Protein AF-A0AAW1N7M4-F1 (afdb_monomer)

Sequence (211 aa):
MGQGQEVKTRNEPQVQIQERGEIFFFYRPKVNREEAHSADDVQRLYIVLRPESGEKPVEQKQSPDSGKEGSKSGPVNHPSSSHSRDEDKRLKEHPEGGHGIKEVNIEKEPLLRFLVMGKKALPNPDKKGRPFFGFVEMVTTKMDDIKDALREEENHTKTRGHRRNPKARALGEGVYRILRHEYNNKMHTHLVYKLELPSTDTERATRRAQH

Radius of gyration: 23.16 Å; Cα contacts (8 Å, |Δi|>4): 349; chains: 1; bounding box: 93×40×52 Å

Solvent-accessible surface area (backbone atoms only — not comparable to full-atom values): 12800 Å² total; per-residue (Å²): 135,82,81,79,78,85,72,79,90,61,82,80,72,57,71,44,77,47,32,33,31,42,36,35,33,30,36,20,30,31,71,95,36,98,65,55,93,47,61,83,34,35,64,39,25,36,40,40,38,36,48,49,48,45,80,54,59,62,47,78,34,65,28,54,84,27,43,83,61,38,74,68,73,58,84,88,77,83,76,90,78,84,90,82,91,77,95,72,89,70,75,78,75,68,84,70,78,48,77,51,78,37,82,42,45,32,74,81,44,60,49,34,37,38,30,44,37,77,43,57,62,78,85,59,88,92,52,93,73,82,86,80,58,62,47,78,76,46,64,40,70,52,68,63,64,53,50,60,72,37,42,60,44,81,43,81,44,99,85,75,53,86,42,60,39,53,43,47,39,86,65,31,32,30,42,35,36,34,33,40,36,50,55,94,94,41,78,50,76,44,84,48,71,48,73,57,34,70,45,80,62,58,65,52,52,63,62,57,75,76,109

Foldseek 3Di:
DDDDDPDPPDDDWDKDFFFKFKKWKKFFFPFPDPDDPDLVRTPWIKMKTWTQDGPDQKDKDADCCQAVNVVVPDDPDDDDDDDDDDDDDDDPPDSDGGDDIDIDRSNVATWMFMKIWPGSDDDDPVDDDDDTDMDGRHIDRDPVVVVVVQQKDFDQDPPDGTTIRHGMDTDFMWMWTWMWTADPNDIDIDIDIDTPPPPPVVVVVVVVVVD

Organism: Saponaria officinalis (NCBI:txid3572)

Mean predicted aligned error: 13.83 Å

pLDDT: mean 74.74, std 20.76, range [32.69, 98.12]

Structure (mmCIF, N/CA/C/O backbone):
data_AF-A0AAW1N7M4-F1
#
_entry.id   AF-A0AAW1N7M4-F1
#
loop_
_atom_site.group_PDB
_atom_site.id
_atom_site.type_symbol
_atom_site.label_atom_id
_atom_site.label_alt_id
_atom_site.label_comp_id
_atom_site.label_asym_id
_atom_site.label_entity_id
_atom_site.label_seq_id
_atom_site.pdbx_PDB_ins_code
_atom_site.Cartn_x
_atom_site.Cartn_y
_atom_site.Cartn_z
_atom_site.occupancy
_atom_site.B_iso_or_equiv
_atom_site.auth_seq_id
_atom_site.auth_comp_id
_atom_site.auth_asym_id
_atom_site.auth_atom_id
_atom_site.pdbx_PDB_model_num
ATOM 1 N N . MET A 1 1 ? -47.960 -22.558 8.241 1.00 41.97 1 MET A N 1
ATOM 2 C CA . MET A 1 1 ? -46.528 -22.686 7.900 1.00 41.97 1 MET A CA 1
ATOM 3 C C . MET A 1 1 ? -45.765 -21.741 8.816 1.00 41.97 1 MET A C 1
ATOM 5 O O . MET A 1 1 ? -46.039 -20.551 8.770 1.00 41.97 1 MET A O 1
ATOM 9 N N . GLY A 1 2 ? -44.949 -22.261 9.737 1.00 46.19 2 GLY A N 1
ATOM 10 C CA . GLY A 1 2 ? -44.230 -21.439 10.717 1.00 46.19 2 GLY A CA 1
ATOM 11 C C . GLY A 1 2 ? -43.003 -20.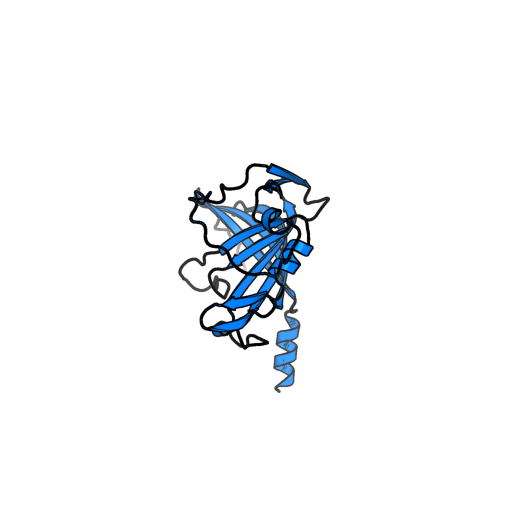784 10.088 1.00 46.19 2 GLY A C 1
ATOM 12 O O . GLY A 1 2 ? -42.223 -21.464 9.427 1.00 46.19 2 GLY A O 1
ATOM 13 N N . GLN A 1 3 ? -42.851 -19.474 10.271 1.00 47.25 3 GLN A N 1
ATOM 14 C CA .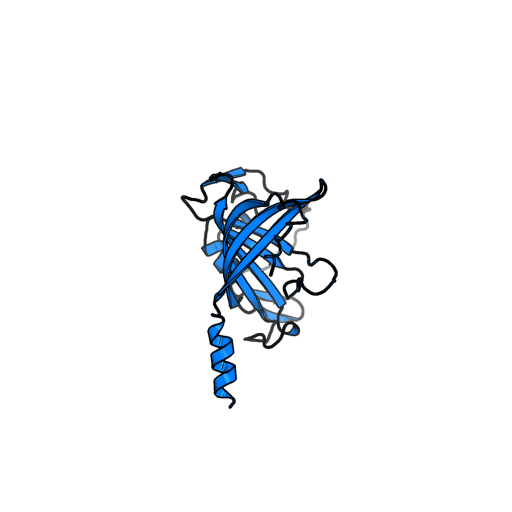 GLN A 1 3 ? -41.637 -18.747 9.906 1.00 47.25 3 GLN A CA 1
ATOM 15 C C . GLN A 1 3 ? -40.506 -19.214 10.830 1.00 47.25 3 GLN A C 1
ATOM 17 O O . GLN A 1 3 ? -40.583 -19.039 12.045 1.00 47.25 3 GLN A O 1
ATOM 22 N N . GLY A 1 4 ? -39.486 -19.861 10.265 1.00 45.66 4 GLY A N 1
ATOM 23 C CA . GLY A 1 4 ? -38.289 -20.238 11.009 1.00 45.66 4 GLY A CA 1
ATOM 24 C C . GLY A 1 4 ? -37.565 -18.982 11.482 1.00 45.66 4 GLY A C 1
ATOM 25 O O . GLY A 1 4 ? -37.161 -18.159 10.665 1.00 45.66 4 GLY A O 1
ATOM 26 N N . GLN A 1 5 ? -37.421 -18.822 12.796 1.00 49.78 5 GLN A N 1
ATOM 27 C CA . GLN A 1 5 ? -36.534 -17.813 13.363 1.00 49.78 5 GLN A CA 1
ATOM 28 C C . GLN A 1 5 ? -35.088 -18.209 13.055 1.00 49.78 5 GLN A C 1
ATOM 30 O O . GLN A 1 5 ? -34.631 -19.277 13.466 1.00 49.78 5 GLN A O 1
ATOM 35 N N . GLU A 1 6 ? -34.361 -17.348 12.343 1.00 57.31 6 GLU A N 1
ATOM 36 C CA . GLU A 1 6 ? -32.906 -17.443 12.253 1.00 57.31 6 GLU A CA 1
ATOM 37 C C . GLU A 1 6 ? -32.312 -17.239 13.650 1.00 57.31 6 GLU A C 1
ATOM 39 O O . GLU A 1 6 ? -32.184 -16.123 14.154 1.00 57.31 6 GLU A O 1
ATOM 44 N N . VAL A 1 7 ? -31.945 -18.340 14.299 1.00 52.81 7 VAL A N 1
ATOM 45 C CA . VAL A 1 7 ? -31.162 -18.296 15.529 1.00 52.81 7 VAL A CA 1
ATOM 46 C C . VAL A 1 7 ? -29.719 -17.993 15.130 1.00 52.81 7 VAL A C 1
ATOM 48 O O . VAL A 1 7 ? -29.013 -18.859 14.609 1.00 52.81 7 VAL A O 1
ATOM 51 N N . LYS A 1 8 ? -29.262 -16.757 15.366 1.00 53.72 8 LYS A N 1
ATOM 52 C CA . LYS A 1 8 ? -27.837 -16.400 15.288 1.00 53.72 8 LYS A CA 1
ATOM 53 C C . LYS A 1 8 ? -27.073 -17.230 16.332 1.00 53.72 8 LYS A C 1
ATOM 55 O O . LYS A 1 8 ? -27.016 -16.879 17.502 1.00 53.72 8 LYS A O 1
ATOM 60 N N . THR A 1 9 ? -26.502 -18.361 15.920 1.00 59.19 9 THR A N 1
ATOM 61 C CA . THR A 1 9 ? -25.802 -19.329 16.794 1.00 59.19 9 THR A CA 1
ATOM 62 C C . THR A 1 9 ? -24.370 -18.925 17.161 1.00 59.19 9 THR A C 1
ATOM 64 O O . THR A 1 9 ? -23.673 -19.673 17.845 1.00 59.19 9 THR A O 1
ATOM 67 N N . ARG A 1 10 ? -23.895 -17.756 16.720 1.00 60.91 10 ARG A N 1
ATOM 68 C CA . ARG A 1 10 ? -22.558 -17.241 17.043 1.00 60.91 10 ARG A CA 1
ATOM 69 C C . ARG A 1 10 ? -22.677 -15.814 17.559 1.00 60.91 10 ARG A C 1
ATOM 71 O O . ARG A 1 10 ? -23.332 -14.997 16.918 1.00 60.91 10 ARG A O 1
ATOM 78 N N . ASN A 1 11 ? -22.020 -15.533 18.686 1.00 66.31 11 ASN A N 1
ATOM 79 C CA . ASN A 1 11 ? -21.823 -14.164 19.159 1.00 66.31 11 ASN A CA 1
ATOM 80 C C . ASN A 1 11 ? -21.196 -13.336 18.035 1.00 66.31 11 ASN A C 1
ATOM 82 O O . ASN A 1 11 ? -20.266 -13.804 17.369 1.00 66.31 11 ASN A O 1
ATOM 86 N N . GLU A 1 12 ? -21.718 -12.130 17.817 1.00 66.81 12 GLU A N 1
ATOM 87 C CA . GLU A 1 12 ? -21.142 -11.227 16.829 1.00 66.81 12 GLU A CA 1
ATOM 88 C C .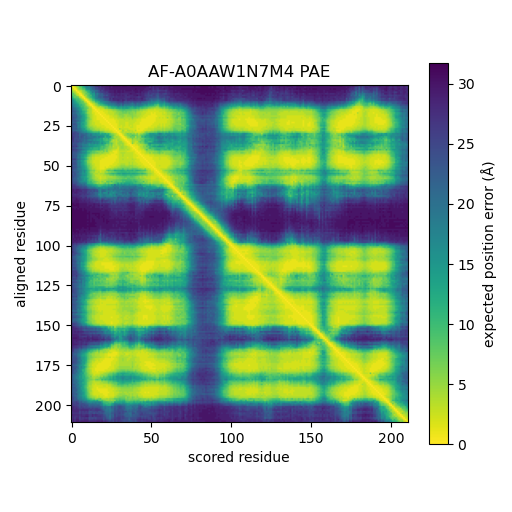 GLU A 1 12 ? -19.702 -10.893 17.240 1.00 66.81 12 GLU A C 1
ATOM 90 O O . GLU A 1 12 ? -19.457 -10.519 18.391 1.00 66.81 12 GLU A O 1
ATOM 95 N N . PRO A 1 13 ? -18.730 -11.085 16.336 1.00 68.69 13 PRO A N 1
ATOM 96 C CA . PRO A 1 13 ? -17.344 -10.790 16.639 1.00 68.69 13 PRO A CA 1
ATOM 97 C C . PRO A 1 13 ? -17.163 -9.299 16.932 1.00 68.69 13 PRO A C 1
ATOM 99 O O . PRO A 1 13 ? -17.678 -8.450 16.204 1.00 68.69 13 PRO A O 1
ATOM 102 N N . GLN A 1 14 ? -16.388 -8.971 17.968 1.00 81.12 14 GLN A N 1
ATOM 103 C CA . GLN A 1 14 ? -16.003 -7.587 18.234 1.00 81.12 14 GLN A CA 1
ATOM 104 C C . GLN A 1 14 ? -14.949 -7.160 17.209 1.00 81.12 14 GLN A C 1
ATOM 106 O O . GLN A 1 14 ? -13.804 -7.617 17.240 1.00 81.12 14 GLN A O 1
ATOM 111 N N . VAL A 1 15 ? -15.361 -6.309 16.267 1.00 86.56 15 VAL A N 1
ATOM 112 C CA . VAL A 1 15 ? -14.510 -5.780 15.197 1.00 86.56 15 VAL A CA 1
ATOM 113 C C . VAL A 1 15 ? -14.366 -4.273 15.364 1.00 86.56 15 VAL A C 1
ATOM 115 O O . VAL A 1 15 ? -15.355 -3.544 15.378 1.00 86.56 15 VAL A O 1
ATOM 118 N N . GLN A 1 16 ? -13.124 -3.799 15.433 1.00 91.12 16 GLN A N 1
ATOM 119 C CA . GLN A 1 16 ? -12.782 -2.381 15.499 1.00 91.12 16 GLN A CA 1
ATOM 120 C C . GLN A 1 16 ? -11.974 -1.979 14.266 1.00 91.12 16 GLN A C 1
ATOM 122 O O . GLN A 1 16 ? -10.997 -2.636 13.912 1.00 91.12 16 GLN A O 1
ATOM 127 N N . ILE A 1 17 ? -12.364 -0.887 13.607 1.00 93.25 17 ILE A N 1
ATOM 128 C CA . ILE A 1 17 ? -11.586 -0.323 12.499 1.00 93.25 17 ILE A CA 1
ATOM 129 C C . ILE A 1 17 ? -10.453 0.510 13.093 1.00 93.25 17 ILE A C 1
ATOM 131 O O . ILE A 1 17 ? -10.722 1.495 13.774 1.00 93.25 17 ILE A O 1
ATOM 135 N N . GLN A 1 18 ? -9.213 0.114 12.817 1.00 94.69 18 GLN A N 1
ATOM 136 C CA . GLN A 1 18 ? -8.016 0.803 13.294 1.00 94.69 18 GLN A CA 1
ATOM 137 C C . GLN A 1 18 ? -7.544 1.889 12.329 1.00 94.69 18 GLN A C 1
ATOM 139 O O . GLN A 1 18 ? -7.035 2.916 12.761 1.00 94.69 18 GLN A O 1
ATOM 144 N N . GLU A 1 19 ? -7.703 1.649 11.024 1.00 96.06 19 GLU A N 1
ATOM 145 C CA . GLU A 1 19 ? -7.209 2.529 9.964 1.00 96.06 19 GLU A CA 1
ATOM 146 C C . GLU A 1 19 ? -8.032 2.366 8.683 1.00 96.06 19 GLU A C 1
ATOM 148 O O . GLU A 1 19 ? -8.567 1.283 8.408 1.00 96.06 19 GLU A O 1
ATOM 153 N N . ARG A 1 20 ? -8.117 3.436 7.892 1.00 97.12 20 ARG A N 1
ATOM 154 C CA . ARG A 1 20 ? -8.696 3.474 6.546 1.00 97.12 20 ARG A CA 1
ATOM 155 C C . ARG A 1 20 ? -7.796 4.293 5.626 1.00 97.12 20 ARG A C 1
ATOM 157 O O . ARG A 1 20 ? -7.193 5.268 6.074 1.00 97.12 20 ARG A O 1
ATOM 164 N N . GLY A 1 21 ? -7.774 3.944 4.347 1.00 97.62 21 GLY A N 1
ATOM 165 C CA . GLY A 1 21 ? -7.119 4.770 3.341 1.00 97.62 21 GLY A CA 1
ATOM 166 C C . GLY A 1 21 ? -7.056 4.119 1.968 1.00 97.62 21 GLY A C 1
ATOM 167 O O . GLY A 1 21 ? -7.786 3.165 1.685 1.00 97.62 21 GLY A O 1
ATOM 168 N N . GLU A 1 22 ? -6.145 4.615 1.139 1.00 97.88 22 GLU A N 1
ATOM 169 C CA . GLU A 1 22 ? -5.889 4.126 -0.216 1.00 97.88 22 GLU A CA 1
ATOM 170 C C . GLU A 1 22 ? -4.718 3.134 -0.236 1.00 97.88 22 GLU A C 1
ATOM 172 O O . GLU A 1 22 ? -3.730 3.265 0.496 1.00 97.88 22 GLU A O 1
ATOM 177 N N . ILE A 1 23 ? -4.820 2.124 -1.092 1.00 98.06 23 ILE A N 1
ATOM 178 C CA . ILE A 1 23 ? -3.812 1.088 -1.294 1.00 98.06 23 ILE A CA 1
ATOM 179 C C . ILE A 1 23 ? -3.463 0.983 -2.774 1.00 98.06 23 ILE A C 1
ATOM 181 O O . ILE A 1 23 ? -4.334 0.843 -3.629 1.00 98.06 23 ILE A O 1
ATOM 185 N N . PHE A 1 24 ? -2.168 0.976 -3.068 1.00 97.19 24 PHE A N 1
ATOM 186 C CA . PHE A 1 24 ? -1.647 0.857 -4.424 1.00 97.19 24 PHE A CA 1
ATOM 187 C C . PHE A 1 24 ? -0.699 -0.332 -4.513 1.00 97.19 24 PHE A C 1
ATOM 189 O O . PHE A 1 24 ? 0.169 -0.521 -3.659 1.00 97.19 24 PHE A O 1
ATOM 196 N N . PHE A 1 25 ? -0.832 -1.117 -5.573 1.00 95.62 25 PHE A N 1
ATOM 197 C CA . PHE A 1 25 ? 0.009 -2.272 -5.852 1.00 95.62 25 PHE A CA 1
ATOM 198 C C . PHE A 1 25 ? 0.925 -1.965 -7.027 1.00 95.62 25 PHE A C 1
ATOM 200 O O . PHE A 1 25 ? 0.471 -1.502 -8.073 1.00 95.62 25 PHE A O 1
ATOM 207 N N . PHE A 1 26 ? 2.209 -2.285 -6.888 1.00 94.62 26 PHE A N 1
ATOM 208 C CA . PHE A 1 26 ? 3.182 -2.161 -7.970 1.00 94.62 26 PHE A CA 1
ATOM 209 C C . PHE A 1 26 ? 3.998 -3.436 -8.103 1.00 94.62 26 PHE A C 1
ATOM 211 O O . PHE A 1 26 ? 4.323 -4.078 -7.109 1.00 94.62 26 PHE A O 1
ATOM 218 N N . TYR A 1 27 ? 4.414 -3.774 -9.317 1.00 93.06 27 TYR A N 1
ATOM 219 C CA . TYR A 1 27 ? 5.369 -4.852 -9.545 1.00 93.06 27 TYR A CA 1
ATOM 220 C C . TYR A 1 27 ? 6.571 -4.346 -10.334 1.00 93.06 27 TYR A C 1
ATOM 222 O O . TYR A 1 27 ? 6.452 -3.473 -11.188 1.00 93.06 27 TYR A O 1
ATOM 230 N N . ARG A 1 28 ? 7.748 -4.907 -10.071 1.00 90.94 28 ARG A N 1
ATOM 231 C CA . ARG A 1 28 ? 8.929 -4.714 -10.915 1.00 90.94 28 ARG A CA 1
ATOM 232 C C . ARG A 1 28 ? 9.150 -5.973 -11.744 1.00 90.94 28 ARG A C 1
ATOM 234 O O . ARG A 1 28 ? 9.282 -7.038 -11.134 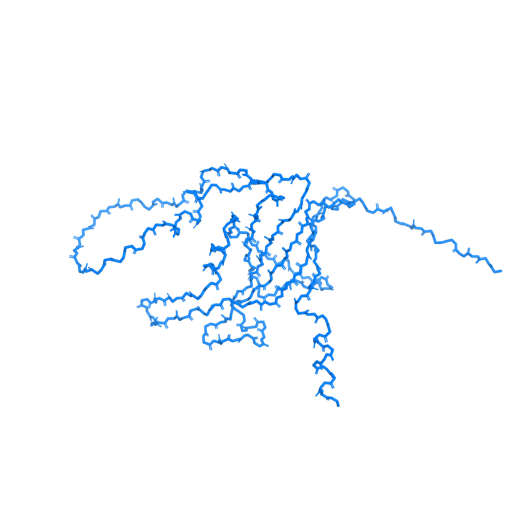1.00 90.94 28 ARG A O 1
ATOM 241 N N . PRO A 1 29 ? 9.191 -5.891 -13.083 1.00 88.44 29 PRO A N 1
ATOM 242 C CA . PRO A 1 29 ? 9.563 -7.024 -13.922 1.00 88.44 29 PRO A CA 1
ATOM 243 C C . PRO A 1 29 ? 10.996 -7.492 -13.641 1.00 88.44 29 PRO A C 1
ATOM 245 O O . PRO A 1 29 ? 11.830 -6.750 -13.122 1.00 88.44 29 PRO A O 1
ATOM 248 N N . LYS A 1 30 ? 11.309 -8.732 -14.007 1.00 84.06 30 LYS A N 1
ATOM 249 C CA . LYS A 1 30 ? 12.689 -9.212 -14.088 1.00 84.06 30 LYS A CA 1
ATOM 250 C C . LYS A 1 30 ? 13.466 -8.439 -15.153 1.00 84.06 30 LYS A C 1
ATOM 252 O O . LYS A 1 30 ? 12.922 -7.940 -16.129 1.00 84.06 30 LYS A O 1
ATOM 257 N N . VAL A 1 31 ? 14.781 -8.403 -14.971 1.00 72.00 31 VAL A N 1
ATOM 258 C CA . VAL A 1 31 ? 15.718 -7.810 -15.932 1.00 72.00 31 VAL A CA 1
ATOM 259 C C . VAL A 1 31 ? 15.544 -8.433 -17.321 1.00 72.00 31 VAL A C 1
ATOM 261 O O . VAL A 1 31 ? 15.360 -9.645 -17.426 1.00 72.00 31 VAL A O 1
ATOM 264 N N . ASN A 1 32 ? 15.615 -7.593 -18.358 1.00 68.62 32 ASN A N 1
ATOM 265 C CA . ASN A 1 32 ? 15.333 -7.905 -19.767 1.00 68.62 32 ASN A CA 1
ATOM 266 C C . ASN A 1 32 ? 13.857 -8.218 -20.085 1.00 68.62 32 ASN A C 1
ATOM 268 O O . ASN A 1 32 ? 13.566 -8.803 -21.126 1.00 68.62 32 ASN A O 1
ATOM 272 N N . ARG A 1 33 ? 12.919 -7.842 -19.208 1.00 68.56 33 ARG A N 1
ATOM 273 C CA . ARG A 1 33 ? 11.477 -7.855 -19.489 1.00 68.56 33 ARG A CA 1
ATOM 274 C C . ARG A 1 33 ? 10.918 -6.447 -19.312 1.00 68.56 33 ARG A C 1
ATOM 276 O O . ARG A 1 33 ? 11.120 -5.835 -18.266 1.00 68.56 33 ARG A O 1
ATOM 283 N N . GLU A 1 34 ? 10.197 -5.954 -20.313 1.00 70.12 34 GLU A N 1
ATOM 284 C CA . GLU A 1 34 ? 9.467 -4.681 -20.209 1.00 70.12 34 GLU A CA 1
ATOM 285 C C . GLU A 1 34 ? 8.172 -4.832 -19.391 1.00 70.12 34 GLU A C 1
ATOM 287 O O . GLU A 1 34 ? 7.759 -3.912 -18.676 1.00 70.12 34 GLU A O 1
ATOM 292 N N . GLU A 1 35 ? 7.556 -6.017 -19.459 1.00 74.56 35 GLU A N 1
ATOM 293 C CA . GLU A 1 35 ? 6.309 -6.384 -18.782 1.00 74.56 35 GLU A CA 1
ATOM 294 C C . GLU A 1 35 ? 6.364 -7.808 -18.231 1.00 74.56 35 GLU A C 1
ATOM 296 O O . GLU A 1 35 ? 7.078 -8.672 -18.748 1.00 74.56 35 GLU A O 1
ATOM 301 N N . ALA A 1 36 ? 5.611 -8.046 -17.155 1.00 78.06 36 ALA A N 1
ATOM 302 C CA . ALA A 1 36 ? 5.421 -9.383 -16.612 1.00 78.06 36 ALA A CA 1
ATOM 303 C C . ALA A 1 36 ? 4.135 -9.988 -17.183 1.00 78.06 36 ALA A C 1
ATOM 305 O O . ALA A 1 36 ? 3.064 -9.407 -17.027 1.00 78.06 36 ALA A O 1
ATOM 306 N N . HIS A 1 37 ? 4.231 -11.173 -17.788 1.00 78.69 37 HIS A N 1
ATOM 307 C CA . HIS A 1 37 ? 3.064 -11.935 -18.254 1.00 78.69 37 HIS A CA 1
ATOM 308 C C . HIS A 1 37 ? 2.702 -13.077 -17.292 1.00 78.69 37 HIS A C 1
ATOM 310 O O . HIS A 1 37 ? 1.705 -13.770 -17.476 1.00 78.69 37 HIS A O 1
ATOM 316 N N . SER A 1 38 ? 3.513 -13.275 -16.251 1.00 77.44 38 SER A N 1
ATOM 317 C CA . SER A 1 38 ? 3.325 -14.281 -15.212 1.00 77.44 38 SER A CA 1
ATOM 318 C C . SER A 1 38 ? 3.977 -13.843 -13.896 1.00 77.44 38 SER A C 1
ATOM 320 O O . SER A 1 38 ? 4.834 -12.956 -13.871 1.00 77.44 38 SER A O 1
ATOM 322 N N . ALA A 1 39 ? 3.631 -14.506 -12.788 1.00 76.25 39 ALA A N 1
ATOM 323 C CA . ALA A 1 39 ? 4.292 -14.277 -11.499 1.00 76.25 39 ALA A CA 1
ATOM 324 C C . ALA A 1 39 ? 5.805 -14.567 -11.552 1.00 76.25 39 ALA A C 1
ATOM 326 O O . ALA A 1 39 ? 6.581 -13.965 -10.806 1.00 76.25 39 ALA A O 1
ATOM 327 N N . ASP A 1 40 ? 6.249 -15.451 -12.448 1.00 78.88 40 ASP A N 1
ATOM 328 C CA . ASP A 1 40 ? 7.667 -15.752 -12.623 1.00 78.88 40 ASP A CA 1
ATOM 329 C C . ASP A 1 40 ? 8.436 -14.599 -13.258 1.00 78.88 40 ASP A C 1
ATOM 331 O O . ASP A 1 40 ? 9.616 -14.424 -12.939 1.00 78.88 40 ASP A O 1
ATOM 335 N N . ASP A 1 41 ? 7.779 -13.774 -14.071 1.00 81.69 41 ASP A N 1
ATOM 336 C CA . ASP A 1 41 ? 8.364 -12.582 -14.688 1.00 81.69 41 ASP A CA 1
ATOM 337 C C . ASP A 1 41 ? 8.466 -11.401 -13.718 1.00 81.69 41 ASP A C 1
ATOM 339 O O . ASP A 1 41 ? 9.144 -10.419 -14.010 1.00 81.69 41 ASP A O 1
ATOM 343 N N . VAL A 1 42 ? 7.853 -11.494 -12.537 1.00 85.25 42 VAL A N 1
ATOM 344 C CA . VAL A 1 42 ? 7.967 -10.478 -11.489 1.00 85.25 42 VAL A CA 1
ATOM 345 C C . VAL A 1 42 ? 9.275 -10.678 -10.719 1.00 85.25 42 VAL A C 1
ATOM 347 O O . VAL A 1 42 ? 9.653 -11.786 -10.331 1.00 85.25 42 VAL A O 1
ATOM 350 N N . GLN A 1 43 ? 10.006 -9.595 -10.485 1.00 85.44 43 GLN A N 1
ATOM 351 C CA . GLN A 1 43 ? 11.165 -9.552 -9.598 1.00 85.44 43 GLN A CA 1
ATOM 352 C C . GLN A 1 43 ? 10.742 -9.215 -8.169 1.00 85.44 43 GLN A C 1
ATOM 354 O O . GLN A 1 43 ? 11.171 -9.895 -7.237 1.00 85.44 43 GLN A O 1
ATOM 359 N N . ARG A 1 44 ? 9.915 -8.177 -8.003 1.00 89.81 44 ARG A N 1
ATOM 360 C CA . ARG A 1 44 ? 9.447 -7.669 -6.705 1.00 89.81 44 ARG A CA 1
ATOM 361 C C . ARG A 1 44 ? 8.007 -7.182 -6.805 1.00 89.81 44 ARG A C 1
ATOM 363 O O . ARG A 1 44 ? 7.618 -6.644 -7.837 1.00 89.81 44 ARG A O 1
ATOM 370 N N . LEU A 1 45 ? 7.259 -7.357 -5.721 1.00 93.31 45 LEU A N 1
ATOM 371 C CA . LEU A 1 45 ? 5.922 -6.807 -5.525 1.00 93.31 45 LEU A CA 1
ATOM 372 C C . LEU A 1 45 ? 5.993 -5.783 -4.386 1.00 93.31 45 LEU A C 1
ATOM 374 O O . LEU A 1 45 ? 6.608 -6.048 -3.349 1.00 93.31 45 LEU A O 1
ATOM 378 N N . TYR A 1 46 ? 5.367 -4.633 -4.594 1.00 95.31 46 TYR A N 1
ATOM 379 C CA . TYR A 1 46 ? 5.317 -3.521 -3.659 1.00 95.31 46 TYR A CA 1
ATOM 380 C C . TYR A 1 46 ? 3.872 -3.151 -3.351 1.00 95.31 46 TYR A C 1
ATOM 382 O O . TYR A 1 46 ? 2.994 -3.286 -4.208 1.00 95.31 46 TYR A O 1
ATOM 390 N N . ILE A 1 47 ? 3.656 -2.648 -2.141 1.00 97.00 47 ILE A N 1
ATOM 391 C CA . ILE A 1 47 ? 2.390 -2.056 -1.716 1.00 97.00 47 ILE A CA 1
ATOM 392 C C . ILE A 1 47 ? 2.696 -0.660 -1.181 1.00 97.00 47 ILE A C 1
ATOM 394 O O . ILE A 1 47 ? 3.629 -0.496 -0.397 1.00 97.00 47 ILE A O 1
ATOM 398 N N . VAL A 1 48 ? 1.923 0.338 -1.591 1.00 97.75 48 VAL A N 1
ATOM 399 C CA . VAL A 1 48 ? 1.914 1.661 -0.961 1.00 97.75 48 VAL A CA 1
ATOM 400 C C . VAL A 1 48 ? 0.595 1.802 -0.223 1.00 97.75 48 VAL A C 1
ATOM 402 O O . VAL A 1 48 ? -0.460 1.628 -0.828 1.00 97.75 48 VAL A O 1
ATOM 405 N N . LEU A 1 49 ? 0.658 2.106 1.070 1.00 98.12 49 LEU A N 1
ATOM 406 C CA . LEU A 1 49 ? -0.510 2.516 1.845 1.00 98.12 49 LEU A CA 1
ATOM 407 C C . LEU A 1 49 ? -0.466 4.025 2.043 1.00 98.12 49 LEU A C 1
ATOM 409 O O . LEU A 1 49 ? 0.574 4.564 2.433 1.00 98.12 49 LEU A O 1
ATOM 413 N N . ARG A 1 50 ? -1.599 4.680 1.815 1.00 97.56 50 ARG A N 1
ATOM 414 C CA . ARG A 1 50 ? -1.844 6.071 2.181 1.00 97.56 50 ARG A CA 1
ATOM 415 C C . ARG A 1 50 ? -3.002 6.087 3.185 1.00 97.56 50 ARG A C 1
ATOM 417 O O . ARG A 1 50 ? -4.156 6.068 2.761 1.00 97.56 50 ARG A O 1
ATOM 424 N N . PRO A 1 51 ? -2.711 6.076 4.496 1.00 97.00 51 PRO A N 1
ATOM 425 C CA . PRO A 1 51 ? -3.716 6.267 5.529 1.00 97.00 51 PRO A CA 1
ATOM 426 C C . PRO A 1 51 ? -4.396 7.625 5.354 1.00 97.00 51 PRO A C 1
ATOM 428 O O . PRO A 1 51 ? -3.729 8.627 5.101 1.00 97.00 51 PRO A O 1
ATOM 431 N N . GLU A 1 52 ? -5.712 7.641 5.515 1.00 95.69 52 GLU A N 1
ATOM 432 C CA . GLU A 1 52 ? -6.536 8.855 5.495 1.00 95.69 52 GLU A CA 1
ATOM 433 C C . GLU A 1 52 ? -7.190 9.116 6.852 1.00 95.69 52 GLU A C 1
ATOM 435 O O . GLU A 1 52 ? -7.490 10.252 7.199 1.00 95.69 52 GLU A O 1
ATOM 440 N N . SER A 1 53 ? -7.435 8.057 7.627 1.00 93.44 53 SER A N 1
ATOM 441 C CA . SER A 1 53 ? -7.945 8.149 8.994 1.00 93.44 53 SER A CA 1
ATOM 442 C C . SER A 1 53 ? -7.571 6.903 9.790 1.00 93.44 53 SER A C 1
ATOM 444 O O . SER A 1 53 ? -7.387 5.818 9.231 1.00 93.44 53 SER A O 1
ATOM 446 N N . GLY A 1 54 ? -7.496 7.043 11.109 1.00 88.56 54 GLY A N 1
ATOM 447 C CA . GLY A 1 54 ? -7.231 5.944 12.029 1.00 88.56 54 GLY A CA 1
ATOM 448 C C . GLY A 1 54 ? -7.843 6.187 13.402 1.00 88.56 54 GLY A C 1
ATOM 449 O O . GLY A 1 54 ? -8.576 7.152 13.601 1.00 88.56 54 GLY A O 1
ATOM 450 N N . GLU A 1 55 ? -7.546 5.310 14.361 1.00 86.88 55 GLU A N 1
ATOM 451 C CA . GLU A 1 55 ? -7.959 5.491 15.765 1.00 86.88 55 GLU A CA 1
ATOM 452 C C . GLU A 1 55 ? -7.455 6.811 16.355 1.00 86.88 55 GLU A C 1
ATOM 454 O O . GLU A 1 55 ? -8.110 7.397 17.218 1.00 86.88 55 GLU A O 1
ATOM 459 N N . LYS A 1 56 ? -6.293 7.275 15.888 1.00 87.62 56 LYS A N 1
ATOM 460 C CA . LYS A 1 56 ? -5.726 8.578 16.218 1.00 87.62 56 LYS A CA 1
ATOM 461 C C . LYS A 1 56 ? -5.414 9.330 14.922 1.00 87.62 56 LYS A C 1
ATOM 463 O O . LYS A 1 56 ? -4.914 8.717 13.983 1.00 87.62 56 LYS A O 1
ATOM 468 N N . PRO A 1 57 ? -5.645 10.652 14.876 1.00 89.06 57 PRO A N 1
ATOM 469 C CA . PRO A 1 57 ? -5.304 11.462 13.708 1.00 89.06 57 PRO A CA 1
ATOM 470 C C . PRO A 1 57 ? -3.798 11.735 13.597 1.00 89.06 57 PRO A C 1
ATOM 472 O O . PRO A 1 57 ? -3.334 12.171 12.550 1.00 89.06 57 PRO A O 1
ATOM 475 N N . VAL A 1 58 ? -3.029 11.520 14.671 1.00 92.88 58 VAL A N 1
ATOM 476 C CA . VAL A 1 58 ? -1.582 11.754 14.713 1.00 92.88 58 VAL A CA 1
ATOM 477 C C . VAL A 1 58 ? -0.847 10.423 14.823 1.00 92.88 58 VAL A C 1
ATOM 479 O O . VAL A 1 58 ? -1.063 9.663 15.767 1.00 92.88 58 VAL A O 1
ATOM 482 N N . GLU A 1 59 ? 0.040 10.186 13.865 1.00 91.12 59 GLU A N 1
ATOM 483 C CA . GLU A 1 59 ? 0.904 9.016 13.745 1.00 91.12 59 GLU A CA 1
ATOM 484 C C . GLU A 1 59 ? 2.373 9.424 13.893 1.00 91.12 59 GLU A C 1
ATOM 486 O O . GLU A 1 59 ? 2.747 10.578 13.676 1.00 91.12 59 GLU A O 1
ATOM 491 N N . GLN A 1 60 ? 3.227 8.469 14.252 1.00 89.69 60 GLN A N 1
ATOM 492 C CA . GLN A 1 60 ? 4.661 8.698 14.415 1.00 89.69 60 GLN A CA 1
ATOM 493 C C . GLN A 1 60 ? 5.432 8.081 13.248 1.00 89.69 60 GLN A C 1
ATOM 495 O O . GLN A 1 60 ? 5.252 6.910 12.918 1.00 89.69 60 GLN A O 1
ATOM 500 N N . LYS A 1 61 ? 6.338 8.856 12.647 1.00 86.75 61 LYS A N 1
ATOM 501 C CA . LYS A 1 61 ? 7.364 8.344 11.731 1.00 86.75 61 LYS A CA 1
ATOM 502 C C . LYS A 1 61 ? 8.757 8.605 12.273 1.00 86.75 61 LYS A C 1
ATOM 504 O O . LYS A 1 61 ? 8.966 9.488 13.103 1.00 86.75 61 LYS A O 1
ATOM 509 N N . GLN A 1 62 ? 9.721 7.858 11.757 1.00 83.56 62 GLN A N 1
ATOM 510 C CA . GLN A 1 62 ? 11.127 8.120 12.025 1.00 83.56 62 GLN A CA 1
ATOM 511 C C . GLN A 1 62 ? 11.536 9.480 11.437 1.00 83.56 62 GLN A C 1
ATOM 513 O O . GLN A 1 62 ? 11.035 9.874 10.379 1.00 83.56 62 GLN A O 1
ATOM 518 N N . SER A 1 63 ? 12.428 10.213 12.103 1.00 73.75 63 SER A N 1
ATOM 519 C CA . SER A 1 63 ? 12.957 11.467 11.555 1.00 73.75 63 SER A CA 1
ATOM 520 C C . SER A 1 63 ? 13.686 11.216 10.218 1.00 73.75 63 SER A C 1
ATOM 522 O O . SER A 1 63 ? 14.352 10.186 10.074 1.00 73.75 63 SER A O 1
ATOM 524 N N . PRO A 1 64 ? 13.588 12.131 9.232 1.00 65.88 64 PRO A N 1
ATOM 525 C CA . PRO A 1 64 ? 14.206 11.940 7.915 1.00 65.88 64 PRO A CA 1
ATOM 526 C C . PRO A 1 64 ? 15.717 11.706 8.006 1.00 65.88 64 PRO A C 1
ATOM 528 O O . PRO A 1 64 ? 16.255 10.836 7.327 1.00 65.88 64 PRO A O 1
ATOM 531 N N . ASP A 1 65 ? 16.375 12.428 8.912 1.00 63.25 65 ASP A N 1
ATOM 532 C CA . ASP A 1 65 ? 17.835 12.483 9.072 1.00 63.25 65 ASP A CA 1
ATOM 533 C C . ASP A 1 65 ? 18.426 11.202 9.669 1.00 63.25 65 ASP A C 1
ATOM 535 O O . ASP A 1 65 ? 19.639 11.035 9.744 1.00 63.25 65 ASP A O 1
ATOM 539 N N . SER A 1 66 ? 17.561 10.292 10.108 1.00 56.78 66 SER A N 1
ATOM 540 C CA . SER A 1 66 ? 17.949 9.104 10.849 1.00 56.78 66 SER A CA 1
ATOM 541 C C . SER A 1 66 ? 17.617 7.807 10.091 1.00 56.78 66 SER A C 1
ATOM 543 O O . SER A 1 66 ? 18.112 6.731 10.418 1.00 56.78 66 SER A O 1
ATOM 545 N N . GLY A 1 67 ? 16.798 7.875 9.037 1.00 57.28 67 GLY A N 1
ATOM 546 C CA . GLY A 1 67 ? 16.393 6.714 8.239 1.00 57.28 67 GLY A CA 1
ATOM 547 C C . GLY A 1 67 ? 17.169 6.531 6.932 1.00 57.28 67 GLY A C 1
ATOM 548 O O . GLY A 1 67 ? 18.035 7.320 6.555 1.00 57.28 67 GLY A O 1
ATOM 549 N N . LYS A 1 68 ? 16.770 5.516 6.152 1.00 58.09 68 LYS A N 1
ATOM 550 C CA . LYS A 1 68 ? 17.168 5.378 4.734 1.00 58.09 68 LYS A CA 1
ATOM 551 C C . LYS A 1 68 ? 16.742 6.582 3.865 1.00 58.09 68 LYS A C 1
ATOM 553 O O . LYS A 1 68 ? 17.226 6.724 2.747 1.00 58.09 68 LYS A O 1
ATOM 558 N N . GLU A 1 69 ? 15.838 7.427 4.369 1.00 56.91 69 GLU A N 1
ATOM 559 C CA . GLU A 1 69 ? 15.418 8.693 3.752 1.00 56.91 69 GLU A CA 1
ATOM 560 C C . GLU A 1 69 ? 16.578 9.706 3.706 1.00 56.91 69 GLU A C 1
ATOM 562 O O . GLU A 1 69 ? 16.896 10.227 2.639 1.00 56.91 69 GLU A O 1
ATOM 567 N N . GLY A 1 70 ? 17.275 9.920 4.828 1.00 51.81 70 GLY A N 1
ATOM 568 C CA . GLY A 1 70 ? 18.366 10.897 4.944 1.00 51.81 70 GLY A CA 1
ATOM 569 C C . GLY A 1 70 ? 19.631 10.527 4.168 1.00 51.81 70 GLY A C 1
ATOM 570 O O . GLY A 1 70 ? 20.395 11.400 3.760 1.00 51.81 70 GLY A O 1
ATOM 571 N N . SER A 1 71 ? 19.832 9.238 3.876 1.00 51.75 71 SER A N 1
ATOM 572 C CA . SER A 1 71 ? 20.959 8.767 3.055 1.00 51.75 71 SER A CA 1
ATOM 573 C C . SER A 1 71 ? 20.780 9.039 1.556 1.00 51.75 71 SER A C 1
ATOM 575 O O . SER A 1 71 ? 21.757 8.957 0.813 1.00 51.75 71 SER A O 1
ATOM 577 N N . LYS A 1 72 ? 19.570 9.399 1.099 1.00 52.28 72 LYS A N 1
ATOM 578 C CA . LYS A 1 72 ? 19.294 9.756 -0.306 1.00 52.28 72 LYS A CA 1
ATOM 579 C C . LYS A 1 72 ? 19.336 11.261 -0.589 1.00 52.28 72 LYS A C 1
ATOM 581 O O . LYS A 1 72 ? 19.414 11.644 -1.750 1.00 52.28 72 LYS A O 1
ATOM 586 N N . SER A 1 73 ? 19.315 12.110 0.439 1.00 42.84 73 SER A N 1
ATOM 587 C CA . SER A 1 73 ? 19.320 13.577 0.312 1.00 42.84 73 SER A CA 1
ATOM 588 C C . SER A 1 73 ? 20.716 14.221 0.306 1.00 42.84 73 SER A C 1
ATOM 590 O O . SER A 1 73 ? 20.822 15.443 0.385 1.00 42.84 73 SER A O 1
ATOM 592 N N . GLY A 1 74 ? 21.795 13.437 0.215 1.00 35.12 74 GLY A N 1
ATOM 593 C CA . GLY A 1 74 ? 23.146 13.976 0.027 1.00 35.12 74 GLY A CA 1
ATOM 594 C C . GLY A 1 74 ? 23.355 14.491 -1.407 1.00 35.12 74 GLY A C 1
ATOM 595 O O . GLY A 1 74 ? 22.845 13.874 -2.345 1.00 35.12 74 GLY A O 1
ATOM 596 N N . PRO A 1 75 ? 24.101 15.592 -1.625 1.00 32.94 75 PRO A N 1
ATOM 597 C CA . PRO A 1 75 ? 24.402 16.061 -2.972 1.00 32.94 75 PRO A CA 1
ATOM 598 C C . PRO A 1 75 ? 25.174 14.976 -3.731 1.00 32.94 75 PRO A C 1
ATOM 600 O O . PRO A 1 75 ? 26.218 14.505 -3.275 1.00 32.94 75 PRO A O 1
ATOM 603 N N . VAL A 1 76 ? 24.660 14.587 -4.901 1.00 36.75 76 VAL A N 1
ATOM 604 C CA . VAL A 1 76 ? 25.337 13.699 -5.855 1.00 36.75 76 VAL A CA 1
ATOM 605 C C . VAL A 1 76 ? 26.491 14.478 -6.485 1.00 36.75 76 VAL A C 1
ATOM 607 O O . VAL A 1 76 ? 26.407 14.964 -7.608 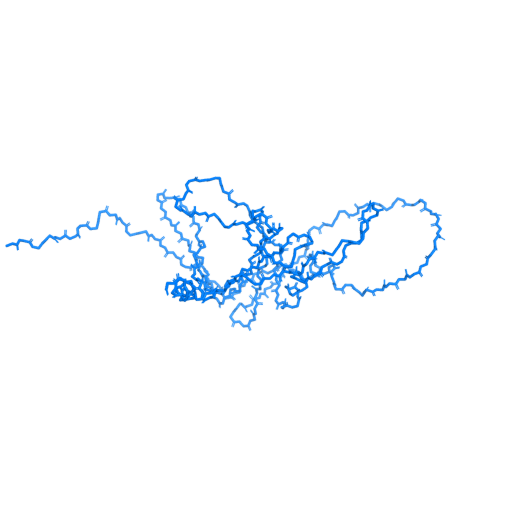1.00 36.75 76 VAL A O 1
ATOM 610 N N . ASN A 1 77 ? 27.584 14.626 -5.742 1.00 32.69 77 ASN A N 1
ATOM 611 C CA . ASN A 1 77 ? 28.854 15.012 -6.330 1.00 32.69 77 ASN A CA 1
ATOM 612 C C . ASN A 1 77 ? 29.465 13.750 -6.935 1.00 32.69 77 ASN A C 1
ATOM 614 O O . ASN A 1 77 ? 29.931 12.866 -6.220 1.00 32.69 77 ASN A O 1
ATOM 618 N N . HIS A 1 78 ? 29.453 13.665 -8.263 1.00 42.22 78 HIS A N 1
ATOM 619 C CA . HIS A 1 78 ? 30.415 12.856 -8.997 1.00 42.22 78 HIS A CA 1
ATOM 620 C C . HIS A 1 78 ? 31.763 13.585 -8.986 1.00 42.22 78 HIS A C 1
ATOM 622 O O . HIS A 1 78 ? 31.842 14.686 -9.530 1.00 42.22 78 HIS A O 1
ATOM 628 N N . PRO A 1 79 ? 32.846 12.960 -8.499 1.00 36.91 79 PRO A N 1
ATOM 629 C CA . PRO A 1 79 ? 34.158 13.263 -9.024 1.00 36.91 79 PRO A CA 1
ATOM 630 C C . PRO A 1 79 ? 34.702 12.044 -9.759 1.00 36.91 79 PRO A C 1
ATOM 632 O O . PRO A 1 79 ? 34.902 10.959 -9.212 1.00 36.91 79 PRO A O 1
ATOM 635 N N . SER A 1 80 ? 34.981 12.262 -11.036 1.00 37.59 80 SER A N 1
ATOM 636 C CA . SER A 1 80 ? 36.051 11.579 -11.740 1.00 37.59 80 SER A CA 1
ATOM 637 C C . SER A 1 80 ? 37.395 11.924 -11.086 1.00 37.59 80 SER A C 1
ATOM 639 O O . SER A 1 80 ? 37.745 13.099 -11.011 1.00 37.59 80 SER A O 1
ATOM 641 N N . SER A 1 81 ? 38.167 10.927 -10.658 1.00 36.97 81 SER A N 1
ATOM 642 C CA . SER A 1 81 ? 39.552 10.686 -11.112 1.00 36.97 81 SER A CA 1
ATOM 643 C C . SER A 1 81 ? 40.378 9.828 -10.134 1.00 36.97 81 SER A C 1
ATOM 645 O O . SER A 1 81 ? 40.215 9.860 -8.921 1.00 36.97 81 SER A O 1
ATOM 647 N N . SER A 1 82 ? 41.207 8.997 -10.768 1.00 34.12 82 SER A N 1
ATOM 648 C CA . SER A 1 82 ? 42.460 8.326 -10.381 1.00 34.12 82 SER A CA 1
ATOM 649 C C . SER A 1 82 ? 43.020 8.358 -8.943 1.00 34.12 82 SER A C 1
ATOM 651 O O . SER A 1 82 ? 43.305 9.408 -8.387 1.00 34.12 82 SER A O 1
ATOM 653 N N . HIS A 1 83 ? 43.367 7.142 -8.493 1.00 35.34 83 HIS A N 1
ATOM 654 C CA . HIS A 1 83 ? 44.558 6.704 -7.737 1.00 35.34 83 HIS A CA 1
ATOM 655 C C . HIS A 1 83 ? 45.158 7.574 -6.613 1.00 35.34 83 HIS A C 1
ATOM 657 O O . HIS A 1 83 ? 45.944 8.473 -6.881 1.00 35.34 83 HIS A O 1
ATOM 663 N N . SER A 1 84 ? 45.078 7.058 -5.382 1.00 32.88 84 SER A N 1
ATOM 664 C CA . SER A 1 84 ? 46.259 6.636 -4.606 1.00 32.88 84 SER A CA 1
ATOM 665 C C . SER A 1 84 ? 45.851 5.647 -3.505 1.00 32.88 84 SER A C 1
ATOM 667 O O . SER A 1 84 ? 44.711 5.626 -3.045 1.00 32.88 84 SER A O 1
ATOM 669 N N . ARG A 1 85 ? 46.776 4.741 -3.177 1.00 44.03 85 ARG A N 1
ATOM 670 C CA . ARG A 1 85 ? 46.678 3.769 -2.086 1.00 44.03 85 ARG A CA 1
ATOM 671 C C . ARG A 1 85 ? 46.962 4.505 -0.783 1.00 44.03 85 ARG A C 1
ATOM 673 O O . ARG A 1 85 ? 47.998 5.147 -0.727 1.00 44.03 85 ARG A O 1
ATOM 680 N N . ASP A 1 86 ? 46.113 4.331 0.220 1.00 34.50 86 ASP A N 1
ATOM 681 C CA . ASP A 1 86 ? 46.526 4.348 1.622 1.00 34.50 86 ASP A CA 1
ATOM 682 C C . ASP A 1 86 ? 45.547 3.494 2.430 1.00 34.50 86 ASP A C 1
ATOM 684 O O . ASP A 1 86 ? 44.326 3.668 2.375 1.00 34.50 86 ASP A O 1
ATOM 688 N N . GLU A 1 87 ? 46.106 2.492 3.105 1.00 46.81 87 GLU A N 1
ATOM 689 C CA . GLU A 1 87 ? 45.403 1.693 4.092 1.00 46.81 87 GLU A CA 1
ATOM 690 C C . GLU A 1 87 ? 45.259 2.522 5.362 1.00 46.81 87 GLU A C 1
ATOM 692 O O . GLU A 1 87 ? 46.228 2.710 6.093 1.00 46.81 87 GLU A O 1
ATOM 697 N N . ASP A 1 88 ? 44.041 2.973 5.653 1.00 36.19 88 ASP A N 1
ATOM 698 C CA . ASP A 1 88 ? 43.705 3.386 7.006 1.00 36.19 88 ASP A CA 1
ATOM 699 C C . ASP A 1 88 ? 42.358 2.801 7.437 1.00 36.19 88 ASP A C 1
ATOM 701 O O . ASP A 1 88 ? 41.360 2.790 6.704 1.00 36.19 88 ASP A O 1
ATOM 705 N N . LYS A 1 89 ? 42.372 2.225 8.637 1.00 45.09 89 LYS A N 1
ATOM 706 C CA . LYS A 1 89 ? 41.298 1.442 9.244 1.00 45.09 89 LYS A CA 1
ATOM 707 C C . LYS A 1 89 ? 40.117 2.351 9.582 1.00 45.09 89 LYS A C 1
ATOM 709 O O . LYS A 1 89 ? 39.933 2.746 10.730 1.00 45.09 89 LYS A O 1
ATOM 714 N N . ARG A 1 90 ? 39.235 2.607 8.616 1.00 37.03 90 ARG A N 1
ATOM 715 C CA . ARG A 1 90 ? 37.867 3.029 8.937 1.00 37.03 90 ARG A CA 1
ATOM 716 C C . ARG A 1 90 ? 37.119 1.839 9.522 1.00 37.03 90 ARG A C 1
ATOM 718 O O . ARG A 1 90 ? 36.742 0.910 8.805 1.00 37.03 90 ARG A O 1
ATOM 725 N N . LEU A 1 91 ? 36.915 1.885 10.837 1.00 38.72 91 LEU A N 1
ATOM 726 C CA . LEU A 1 91 ? 35.807 1.212 11.504 1.00 38.72 91 LEU A CA 1
ATOM 727 C C . LEU A 1 91 ? 34.575 1.391 10.610 1.00 38.72 91 LEU A C 1
ATOM 729 O O . LEU A 1 91 ? 34.157 2.515 10.339 1.00 38.72 91 LEU A O 1
ATOM 733 N N . LYS A 1 92 ? 34.055 0.289 10.064 1.00 39.91 92 LYS A N 1
ATOM 734 C CA . LYS A 1 92 ? 32.748 0.308 9.415 1.00 39.91 92 LYS A CA 1
ATOM 735 C C . LYS A 1 92 ? 31.754 0.586 10.531 1.00 39.91 92 LYS A C 1
ATOM 737 O O . LYS A 1 92 ? 31.345 -0.345 11.217 1.00 39.91 92 LYS A O 1
ATOM 742 N N . GLU A 1 93 ? 31.420 1.854 10.736 1.00 36.59 93 GLU A N 1
ATOM 743 C CA . GLU A 1 93 ? 30.202 2.222 11.439 1.00 36.59 93 GLU A CA 1
ATOM 744 C C . GLU A 1 93 ? 29.076 1.480 10.723 1.00 36.59 93 GLU A C 1
ATO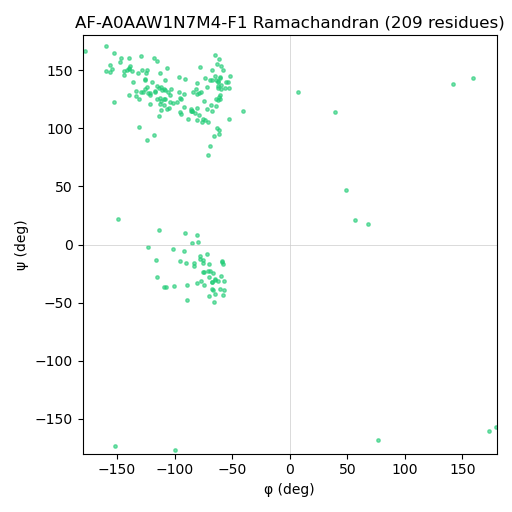M 746 O O . GLU A 1 93 ? 28.763 1.717 9.551 1.00 36.59 93 GLU A O 1
ATOM 751 N N . HIS A 1 94 ? 28.549 0.462 11.396 1.00 36.88 94 HIS A N 1
ATOM 752 C CA . HIS A 1 94 ? 27.262 -0.084 11.029 1.00 36.88 94 HIS A CA 1
ATOM 753 C C . HIS A 1 94 ? 26.283 1.092 11.081 1.00 36.88 94 HIS A C 1
ATOM 755 O O . HIS A 1 94 ? 26.370 1.865 12.032 1.00 36.88 94 HIS A O 1
ATOM 761 N N . PRO A 1 95 ? 25.395 1.279 10.089 1.00 41.84 95 PRO A N 1
ATOM 762 C CA . PRO A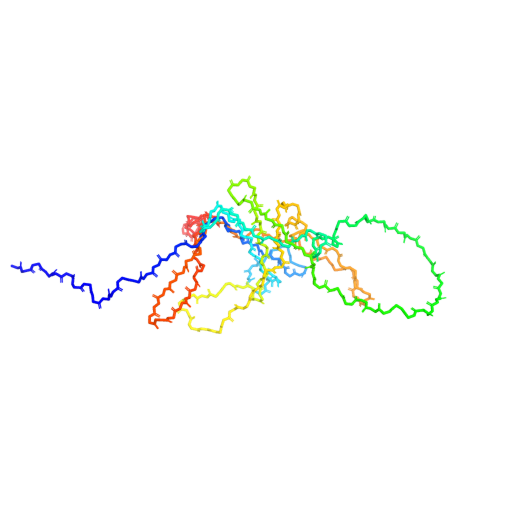 1 95 ? 24.390 2.326 10.176 1.00 41.84 95 PRO A CA 1
ATOM 763 C C . PRO A 1 95 ? 23.520 2.019 11.396 1.00 41.84 95 PRO A C 1
ATOM 765 O O . PRO A 1 95 ? 22.669 1.128 11.355 1.00 41.84 95 PRO A O 1
ATOM 768 N N . GLU A 1 96 ? 23.810 2.687 12.509 1.00 45.22 96 GLU A N 1
ATOM 769 C CA . GLU A 1 96 ? 23.004 2.623 13.713 1.00 45.22 96 GLU A CA 1
ATOM 770 C C . GLU A 1 96 ? 21.614 3.133 13.338 1.00 45.22 96 GLU A C 1
ATOM 772 O O . GLU A 1 96 ? 21.458 4.151 12.658 1.00 45.22 96 GLU A O 1
ATOM 777 N N . GLY A 1 97 ? 20.595 2.343 13.681 1.00 50.34 97 GLY A N 1
ATOM 778 C CA . GLY A 1 97 ? 19.211 2.648 13.347 1.00 50.34 97 GLY A CA 1
ATOM 779 C C . GLY A 1 97 ? 18.830 4.044 13.828 1.00 50.34 97 GLY A C 1
ATOM 780 O O . GLY A 1 97 ? 19.222 4.478 14.911 1.00 50.34 97 GLY A O 1
ATOM 781 N N . GLY A 1 98 ? 18.072 4.758 13.007 1.00 54.34 98 GLY A N 1
ATOM 782 C CA . GLY A 1 98 ? 17.862 6.176 13.217 1.00 54.34 98 GLY A CA 1
ATOM 783 C C . GLY A 1 98 ? 17.221 6.573 14.529 1.00 54.34 98 GLY A C 1
ATOM 784 O O . GLY A 1 98 ? 16.208 6.020 14.953 1.00 54.34 98 GLY A O 1
ATOM 785 N N . HIS A 1 99 ? 17.816 7.586 15.145 1.00 55.19 99 HIS A N 1
ATOM 786 C CA . HIS A 1 99 ? 17.310 8.244 16.332 1.00 55.19 99 HIS A CA 1
ATOM 787 C C . HIS A 1 99 ? 16.441 9.443 15.921 1.00 55.19 99 HIS A C 1
ATOM 789 O O . HIS A 1 99 ? 16.910 10.385 15.283 1.00 55.19 99 HIS A O 1
ATOM 795 N N . GLY A 1 100 ? 15.158 9.402 16.285 1.00 67.62 100 GLY A N 1
ATOM 796 C CA . GLY A 1 100 ? 14.239 10.535 16.172 1.00 67.62 100 GLY A CA 1
ATOM 797 C C . GLY A 1 100 ? 12.829 10.134 15.744 1.00 67.62 100 GLY A C 1
ATOM 798 O O . GLY A 1 100 ? 12.640 9.304 14.857 1.00 67.62 100 GLY A O 1
ATOM 799 N N . ILE A 1 101 ? 11.839 10.753 16.384 1.00 80.25 101 ILE A N 1
ATOM 800 C CA . ILE A 1 101 ? 10.411 10.582 16.108 1.00 80.25 101 ILE A CA 1
ATOM 801 C C . ILE A 1 101 ? 9.875 11.919 15.605 1.00 80.25 101 ILE A C 1
ATOM 803 O O . ILE A 1 101 ? 10.182 12.969 16.167 1.00 80.25 101 ILE A O 1
ATOM 807 N N . LYS A 1 102 ? 9.061 11.880 14.553 1.00 87.50 102 LYS A N 1
ATOM 808 C CA . LYS A 1 102 ? 8.269 13.008 14.077 1.00 87.50 102 LYS A CA 1
ATOM 809 C C . LYS A 1 102 ? 6.800 12.613 14.091 1.00 87.50 102 LYS A C 1
ATOM 811 O O . LYS A 1 102 ? 6.428 11.579 13.540 1.00 87.50 102 LYS A O 1
ATOM 816 N N . GLU A 1 103 ? 5.977 13.462 14.684 1.00 92.06 103 GLU A N 1
ATOM 817 C CA . GLU A 1 103 ? 4.525 13.340 14.620 1.00 92.06 103 GLU A CA 1
ATOM 818 C C . GLU A 1 103 ? 3.994 13.906 13.300 1.00 92.06 103 GLU A C 1
ATOM 820 O O . GLU A 1 103 ? 4.457 14.941 12.814 1.00 92.06 103 GLU A O 1
ATOM 825 N N . VAL A 1 104 ? 3.029 13.206 12.714 1.00 92.94 104 VAL A N 1
ATOM 826 C CA . VAL A 1 104 ? 2.382 13.557 11.451 1.00 92.94 104 VAL A CA 1
ATOM 827 C C . VAL A 1 104 ? 0.881 13.410 11.628 1.00 92.94 104 VAL A C 1
ATOM 829 O O . VAL A 1 104 ? 0.407 12.364 12.064 1.00 92.94 104 VAL A O 1
ATOM 832 N N . ASN A 1 105 ? 0.127 14.451 11.279 1.00 94.69 105 ASN A N 1
ATOM 833 C CA . ASN A 1 105 ? -1.328 14.374 11.270 1.00 94.69 105 ASN A CA 1
ATOM 834 C C . ASN A 1 105 ? -1.810 13.864 9.903 1.00 94.69 105 ASN A C 1
ATOM 836 O O . ASN A 1 105 ? -1.749 14.602 8.919 1.00 94.69 105 ASN A O 1
ATOM 840 N N . ILE A 1 106 ? -2.298 12.623 9.861 1.00 93.94 106 ILE A N 1
ATOM 841 C CA . ILE A 1 106 ? -2.664 11.918 8.619 1.00 93.94 106 ILE A CA 1
ATOM 842 C C . ILE A 1 106 ? -3.915 12.485 7.935 1.00 93.94 106 ILE A C 1
ATOM 844 O O . ILE A 1 106 ? -4.133 12.238 6.753 1.00 93.94 106 ILE A O 1
ATOM 848 N N . GLU A 1 107 ? -4.716 13.278 8.650 1.00 91.94 107 GLU A N 1
ATOM 849 C CA . GLU A 1 107 ? -5.879 13.979 8.089 1.00 91.94 107 GLU A CA 1
ATOM 850 C C . GLU A 1 107 ? -5.476 15.300 7.408 1.00 91.94 107 GLU A C 1
ATOM 852 O O . GLU A 1 107 ? -6.257 15.875 6.651 1.00 91.94 107 GLU A O 1
ATOM 857 N N . LYS A 1 108 ? -4.263 15.804 7.685 1.00 93.56 108 LYS A N 1
ATOM 858 C CA . LYS A 1 108 ? -3.757 17.089 7.170 1.00 93.56 108 LYS A CA 1
ATOM 859 C C . LYS A 1 108 ? -2.683 16.937 6.101 1.00 93.56 108 LYS A C 1
ATOM 861 O O . LYS A 1 108 ? -2.626 17.751 5.184 1.00 93.56 108 LYS A O 1
ATOM 866 N N . GLU A 1 109 ? -1.814 15.940 6.226 1.00 94.69 109 GLU A N 1
ATOM 867 C CA . GLU A 1 109 ? -0.750 15.659 5.262 1.00 94.69 109 GLU A CA 1
ATOM 868 C C . GLU A 1 109 ? -0.598 14.142 5.047 1.00 94.69 109 GLU A C 1
ATOM 870 O O . GLU A 1 109 ? -0.897 13.358 5.949 1.00 94.69 109 GLU A O 1
ATOM 875 N N . PRO A 1 110 ? -0.148 13.688 3.862 1.00 94.50 110 PRO A N 1
ATOM 876 C CA . PRO A 1 110 ? -0.024 12.262 3.585 1.00 94.50 110 PRO A CA 1
ATOM 877 C C . PRO A 1 110 ? 1.101 11.623 4.407 1.00 94.50 110 PRO A C 1
ATOM 879 O O . PRO A 1 110 ? 2.192 12.179 4.517 1.00 94.50 110 PRO A O 1
ATOM 882 N N . LEU A 1 111 ? 0.872 10.399 4.890 1.00 95.94 111 LEU A N 1
ATOM 883 C CA . LEU A 1 111 ? 1.894 9.550 5.509 1.00 95.94 111 LEU A CA 1
ATOM 884 C C . LEU A 1 111 ? 1.981 8.202 4.787 1.00 95.94 111 LEU A C 1
ATOM 886 O O . LEU A 1 111 ? 1.297 7.241 5.117 1.00 95.94 111 LEU A O 1
ATOM 890 N N . LEU A 1 112 ? 2.828 8.127 3.774 1.00 96.75 112 LEU A N 1
ATOM 891 C CA . LEU A 1 112 ? 2.938 6.986 2.876 1.00 96.75 112 LEU A CA 1
ATOM 892 C C . LEU A 1 112 ? 3.775 5.881 3.512 1.00 96.75 112 LEU A C 1
ATOM 894 O O . LEU A 1 112 ? 4.905 6.120 3.937 1.00 96.75 112 LEU A O 1
ATOM 898 N N . ARG A 1 113 ? 3.260 4.651 3.511 1.00 96.75 113 ARG A N 1
ATOM 899 C CA . ARG A 1 113 ? 4.011 3.457 3.918 1.00 96.75 113 ARG A CA 1
ATOM 900 C C . ARG A 1 113 ? 4.357 2.648 2.675 1.00 96.75 113 ARG A C 1
ATOM 902 O O . ARG A 1 113 ? 3.462 2.152 1.995 1.00 96.75 113 ARG A O 1
ATOM 909 N N . PHE A 1 114 ? 5.648 2.509 2.387 1.00 96.19 114 PHE A N 1
ATOM 910 C CA . PHE A 1 114 ? 6.159 1.699 1.282 1.00 96.19 114 PHE A CA 1
ATOM 911 C C . PHE A 1 114 ? 6.537 0.308 1.779 1.00 96.19 114 PHE A C 1
ATOM 913 O O . PHE A 1 114 ? 7.467 0.151 2.572 1.00 96.19 114 PHE A O 1
ATOM 920 N N . LEU A 1 115 ? 5.817 -0.708 1.317 1.00 95.94 115 LEU A N 1
ATOM 921 C CA . LEU A 1 115 ? 6.004 -2.097 1.710 1.00 95.94 115 LEU A CA 1
ATOM 922 C C . LEU A 1 115 ? 6.624 -2.902 0.570 1.00 95.94 115 LEU A C 1
ATOM 924 O O . LEU A 1 115 ? 6.244 -2.769 -0.597 1.00 95.94 115 LEU A O 1
ATOM 928 N N . VAL A 1 116 ? 7.526 -3.811 0.932 1.00 93.88 116 VAL A N 1
ATOM 929 C CA . VAL A 1 116 ? 8.132 -4.785 0.020 1.00 93.88 116 VAL A CA 1
ATOM 930 C C . VAL A 1 116 ? 7.662 -6.182 0.404 1.00 93.88 116 VAL A C 1
ATOM 932 O O . VAL A 1 116 ? 7.830 -6.619 1.545 1.00 93.88 116 VAL A O 1
ATOM 935 N N . MET A 1 117 ? 7.103 -6.910 -0.562 1.00 92.31 117 MET A N 1
ATOM 936 C CA . MET A 1 117 ? 6.645 -8.283 -0.361 1.00 92.31 117 MET A CA 1
ATOM 937 C C . MET A 1 117 ? 7.754 -9.275 -0.721 1.00 92.31 117 MET A C 1
ATOM 939 O O . MET A 1 117 ? 8.334 -9.217 -1.807 1.00 92.31 117 MET A O 1
ATOM 943 N N . GLY A 1 118 ? 8.038 -10.226 0.175 1.00 84.75 118 GLY A N 1
ATOM 944 C CA . GLY A 1 118 ? 9.062 -11.254 -0.044 1.00 84.75 118 GLY A CA 1
ATOM 945 C C . GLY A 1 118 ? 8.667 -12.289 -1.102 1.00 84.75 118 GLY A C 1
ATOM 946 O O . GLY A 1 118 ? 9.526 -12.924 -1.714 1.00 84.75 118 GLY A O 1
ATOM 947 N N . LYS A 1 119 ? 7.363 -12.444 -1.351 1.00 82.69 119 LYS A N 1
ATOM 948 C CA . LYS A 1 119 ? 6.827 -13.219 -2.472 1.00 82.69 119 LYS A CA 1
ATOM 949 C C . LYS A 1 119 ? 6.264 -12.292 -3.541 1.00 82.69 119 LYS A C 1
ATOM 951 O O . LYS A 1 119 ? 5.775 -11.205 -3.263 1.00 82.69 119 LYS A O 1
ATOM 956 N N . LYS A 1 120 ? 6.296 -12.780 -4.778 1.00 83.50 120 LYS A N 1
ATOM 957 C CA . LYS A 1 120 ? 5.883 -12.068 -5.998 1.00 83.50 120 LYS A CA 1
ATOM 958 C C . LYS A 1 120 ? 4.368 -12.069 -6.237 1.00 83.50 120 LYS A C 1
ATOM 960 O O . LYS A 1 120 ? 3.911 -11.704 -7.310 1.00 83.50 120 LYS A O 1
ATOM 965 N N . ALA A 1 121 ? 3.612 -12.546 -5.259 1.00 79.00 121 ALA A N 1
ATOM 966 C CA . ALA A 1 121 ? 2.166 -12.654 -5.282 1.00 79.00 121 ALA A CA 1
ATOM 967 C C . ALA A 1 121 ? 1.647 -12.448 -3.860 1.00 79.00 121 ALA A C 1
ATOM 969 O O . ALA A 1 121 ? 2.380 -12.679 -2.892 1.00 79.00 121 ALA A O 1
ATOM 970 N N . LEU A 1 122 ? 0.383 -12.055 -3.741 1.00 80.81 122 LEU A N 1
ATOM 971 C CA . LEU A 1 122 ? -0.317 -12.034 -2.462 1.00 80.81 122 LEU A CA 1
ATOM 972 C C . LEU A 1 122 ? -0.767 -13.452 -2.073 1.00 80.81 122 LEU A C 1
ATOM 974 O O . LEU A 1 122 ? -0.965 -14.300 -2.951 1.00 80.81 122 LEU A O 1
ATOM 978 N N . PRO A 1 123 ? -0.906 -13.743 -0.769 1.00 78.06 123 PRO A N 1
ATOM 979 C CA . PRO A 1 123 ? -1.476 -15.009 -0.330 1.00 78.06 123 PRO A CA 1
ATOM 980 C C . PRO A 1 123 ? -2.929 -15.134 -0.812 1.00 78.06 123 PRO A C 1
ATOM 982 O O . PRO A 1 123 ? -3.688 -14.169 -0.771 1.00 78.06 123 PRO A O 1
ATOM 985 N N . ASN A 1 124 ? -3.318 -16.332 -1.252 1.00 79.56 124 ASN A N 1
ATOM 986 C CA . ASN A 1 124 ? -4.714 -16.641 -1.553 1.00 79.56 124 ASN A CA 1
ATOM 987 C C . ASN A 1 124 ? -5.411 -17.078 -0.247 1.00 79.56 124 ASN A C 1
ATOM 989 O O . ASN A 1 124 ? -5.002 -18.102 0.307 1.00 79.56 124 ASN A O 1
ATOM 993 N N . PRO A 1 125 ? -6.427 -16.341 0.240 1.00 76.31 125 PRO A N 1
ATOM 994 C CA . PRO A 1 125 ? -7.078 -16.629 1.518 1.00 76.31 125 PRO A CA 1
ATOM 995 C C . PRO A 1 125 ? -7.856 -17.956 1.533 1.00 76.31 125 PRO A C 1
ATOM 997 O O . PRO A 1 125 ? -7.983 -18.562 2.594 1.00 76.31 125 PRO A O 1
ATOM 1000 N N . ASP A 1 126 ? -8.304 -18.458 0.377 1.00 81.19 126 ASP A N 1
ATOM 1001 C CA . ASP A 1 126 ? -9.052 -19.721 0.269 1.00 81.19 126 ASP A CA 1
ATOM 1002 C C . ASP A 1 126 ? -8.142 -20.956 0.348 1.00 81.19 126 ASP A C 1
ATOM 1004 O O . ASP A 1 126 ? -8.604 -22.091 0.492 1.00 81.19 126 ASP A O 1
ATOM 1008 N N . LYS A 1 127 ? -6.823 -20.761 0.236 1.00 79.62 127 LYS A N 1
ATOM 1009 C CA . LYS A 1 127 ? -5.837 -21.843 0.234 1.00 79.62 127 LYS A CA 1
ATOM 1010 C C . LYS A 1 127 ? -5.051 -21.847 1.539 1.00 79.62 127 LYS A C 1
ATOM 1012 O O . LYS A 1 127 ? -4.381 -20.878 1.885 1.00 79.62 127 LYS A O 1
ATOM 1017 N N . LYS A 1 128 ? -5.032 -22.991 2.230 1.00 77.19 128 LYS A N 1
ATOM 1018 C CA . LYS A 1 128 ? -4.108 -23.203 3.354 1.00 77.19 128 LYS A CA 1
ATOM 1019 C C . LYS A 1 128 ? -2.668 -23.183 2.835 1.00 77.19 128 LYS A C 1
ATOM 1021 O O . LYS A 1 128 ? -2.316 -23.943 1.936 1.00 77.19 128 LYS A O 1
ATOM 1026 N N . GLY A 1 129 ? -1.830 -22.326 3.408 1.00 77.75 129 GLY A N 1
ATOM 1027 C CA . GLY A 1 129 ? -0.444 -22.162 2.982 1.00 77.75 129 GLY A CA 1
ATOM 1028 C C . GLY A 1 129 ? 0.429 -21.528 4.057 1.00 77.75 129 GLY A C 1
ATOM 1029 O O . GLY A 1 129 ? -0.054 -21.070 5.091 1.00 77.75 129 GLY A O 1
ATOM 1030 N N . ARG A 1 130 ? 1.744 -21.513 3.812 1.00 82.19 130 ARG A N 1
ATOM 1031 C CA . ARG A 1 130 ? 2.695 -20.817 4.690 1.00 82.19 130 ARG A CA 1
ATOM 1032 C C . ARG A 1 130 ? 2.473 -19.303 4.602 1.00 82.19 130 ARG A C 1
ATOM 1034 O O . ARG A 1 130 ? 2.285 -18.826 3.478 1.00 82.19 130 ARG A O 1
ATOM 1041 N N . PRO A 1 131 ? 2.579 -18.560 5.719 1.00 83.50 131 PRO A N 1
ATOM 1042 C CA . PRO A 1 131 ? 2.527 -17.104 5.714 1.00 83.50 131 PRO A CA 1
ATOM 1043 C C . PRO A 1 131 ? 3.513 -16.494 4.719 1.00 83.50 131 PRO A C 1
ATOM 1045 O O . PRO A 1 131 ? 4.597 -17.030 4.464 1.00 83.50 131 PRO A O 1
ATOM 1048 N N . PHE A 1 132 ? 3.108 -15.381 4.118 1.00 88.06 132 PHE A N 1
ATOM 1049 C CA . PHE A 1 132 ? 3.964 -14.596 3.241 1.00 88.06 132 PHE A CA 1
ATOM 1050 C C . PHE A 1 132 ? 4.544 -13.477 4.098 1.00 88.06 132 PHE A C 1
ATOM 1052 O O . PHE A 1 132 ? 3.802 -12.814 4.816 1.00 88.06 132 PHE A O 1
ATOM 1059 N N . PHE A 1 133 ? 5.857 -13.277 4.034 1.00 88.56 133 PHE A N 1
ATOM 1060 C CA . PHE A 1 133 ? 6.500 -12.173 4.737 1.00 88.56 133 PHE A CA 1
ATOM 1061 C C . PHE A 1 133 ? 6.571 -10.943 3.829 1.00 88.56 133 PHE A C 1
ATOM 1063 O O . PHE A 1 133 ? 6.809 -11.055 2.623 1.00 88.56 133 PHE A O 1
ATOM 1070 N N . GLY A 1 134 ? 6.384 -9.777 4.431 1.00 90.69 134 GLY A N 1
ATOM 1071 C CA . GLY A 1 134 ? 6.629 -8.464 3.852 1.00 90.69 134 GLY A CA 1
ATOM 1072 C C . GLY A 1 134 ? 7.090 -7.528 4.962 1.00 90.69 134 GLY A C 1
ATOM 1073 O O . GLY A 1 134 ? 6.899 -7.828 6.141 1.00 90.69 134 GLY A O 1
ATOM 1074 N N . PHE A 1 135 ? 7.731 -6.428 4.597 1.00 92.69 135 PHE A N 1
ATOM 1075 C CA . PHE A 1 135 ? 8.219 -5.443 5.558 1.00 92.69 135 PHE A CA 1
ATOM 1076 C C . PHE A 1 135 ? 7.960 -4.031 5.046 1.00 92.69 135 PHE A C 1
ATOM 1078 O O . PHE A 1 135 ? 7.873 -3.803 3.838 1.00 92.69 135 PHE A O 1
ATOM 1085 N N . VAL A 1 136 ? 7.832 -3.092 5.981 1.00 93.50 136 VAL A N 1
ATOM 1086 C CA . VAL A 1 136 ? 7.784 -1.662 5.680 1.00 93.50 136 VAL A CA 1
ATOM 1087 C C . VAL A 1 136 ? 9.218 -1.209 5.433 1.00 93.50 136 VAL A C 1
ATOM 1089 O O . VAL A 1 136 ? 10.041 -1.233 6.342 1.00 93.50 136 VAL A O 1
ATOM 1092 N N . GLU A 1 137 ? 9.532 -0.857 4.192 1.00 90.56 137 GLU A N 1
ATOM 1093 C CA . GLU A 1 137 ? 10.859 -0.363 3.812 1.00 90.56 137 GLU A CA 1
ATOM 1094 C C . GLU A 1 137 ? 11.018 1.123 4.161 1.00 90.56 137 GLU A C 1
ATOM 1096 O O . GLU A 1 137 ? 12.119 1.549 4.500 1.00 90.56 137 GLU A O 1
ATOM 1101 N N . MET A 1 138 ? 9.939 1.915 4.081 1.00 91.56 138 MET A N 1
ATOM 1102 C CA . MET A 1 138 ? 9.980 3.366 4.314 1.00 91.56 138 MET A CA 1
ATOM 1103 C C . MET A 1 138 ? 8.615 3.935 4.732 1.00 91.56 138 MET A C 1
ATOM 1105 O O . MET A 1 138 ? 7.578 3.437 4.287 1.00 91.56 138 MET A O 1
ATOM 1109 N N . VAL A 1 139 ? 8.625 4.995 5.553 1.00 94.31 139 VAL A N 1
ATOM 1110 C CA . VAL A 1 139 ? 7.433 5.749 5.981 1.00 94.31 139 VAL A CA 1
ATOM 1111 C C . VAL A 1 139 ? 7.665 7.253 5.798 1.00 94.31 139 VAL A C 1
ATOM 1113 O O . VAL A 1 139 ? 8.289 7.911 6.634 1.00 94.31 139 VAL A O 1
ATOM 1116 N N . THR A 1 140 ? 7.116 7.817 4.725 1.00 93.25 140 THR A N 1
ATOM 1117 C CA . THR A 1 140 ? 7.449 9.169 4.255 1.00 93.25 140 THR A CA 1
ATOM 1118 C C . THR A 1 140 ? 6.220 10.046 4.038 1.00 93.25 140 THR A C 1
ATOM 1120 O O . THR A 1 140 ? 5.153 9.560 3.684 1.00 93.25 140 THR A O 1
ATOM 1123 N N . THR A 1 141 ? 6.373 11.359 4.207 1.00 94.25 141 THR A N 1
ATOM 1124 C CA . THR A 1 141 ? 5.359 12.341 3.793 1.00 94.25 141 THR A CA 1
ATOM 1125 C C . THR A 1 141 ? 5.594 12.858 2.370 1.00 94.25 141 THR A C 1
ATOM 1127 O O . THR A 1 141 ? 4.776 13.598 1.826 1.00 94.25 141 THR A O 1
ATOM 1130 N N . LYS A 1 142 ? 6.711 12.476 1.736 1.00 92.81 142 LYS A N 1
ATOM 1131 C CA . LYS A 1 142 ? 7.120 12.965 0.419 1.00 92.81 142 LYS A CA 1
ATOM 1132 C C . LYS A 1 142 ? 6.806 11.931 -0.655 1.00 92.81 142 LYS A C 1
ATOM 1134 O O . LYS A 1 142 ? 7.326 10.819 -0.652 1.00 92.81 142 LYS A O 1
ATOM 1139 N N . MET A 1 143 ? 6.004 12.333 -1.635 1.00 92.75 143 MET A N 1
ATOM 1140 C CA . MET A 1 143 ? 5.693 11.496 -2.798 1.00 92.75 143 MET A CA 1
ATOM 1141 C C . MET A 1 143 ? 6.934 11.158 -3.635 1.00 92.75 143 MET A C 1
ATOM 1143 O O . MET A 1 143 ? 6.994 10.086 -4.235 1.00 92.75 143 MET A O 1
ATOM 1147 N N . ASP A 1 144 ? 7.923 12.051 -3.686 1.00 90.62 144 ASP A N 1
ATOM 1148 C CA . ASP A 1 144 ? 9.119 11.841 -4.506 1.00 90.62 144 ASP A CA 1
ATOM 1149 C C . ASP A 1 144 ? 9.987 10.688 -3.992 1.00 90.62 144 ASP A C 1
ATOM 1151 O O . ASP A 1 144 ? 10.492 9.920 -4.805 1.00 90.62 144 ASP A O 1
ATOM 1155 N N . ASP A 1 145 ? 10.025 10.447 -2.679 1.00 90.94 145 ASP A N 1
ATOM 1156 C CA . ASP A 1 145 ? 10.725 9.292 -2.108 1.00 90.94 145 ASP A CA 1
ATOM 1157 C C . ASP A 1 145 ? 10.140 7.963 -2.638 1.00 90.94 145 ASP A C 1
ATOM 1159 O O . ASP A 1 145 ? 10.873 7.013 -2.935 1.00 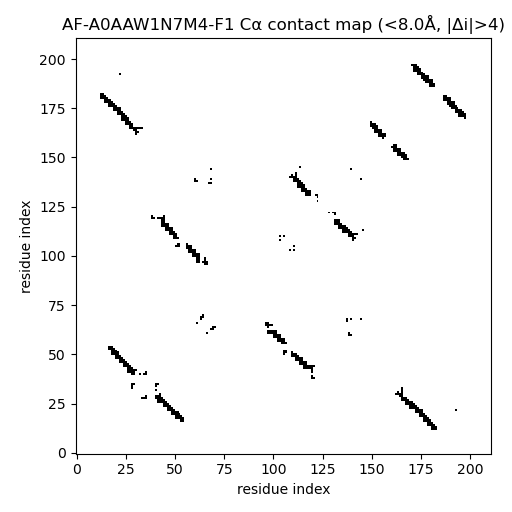90.94 145 ASP A O 1
ATOM 1163 N N . ILE A 1 146 ? 8.810 7.898 -2.804 1.00 93.50 146 ILE A N 1
ATOM 1164 C CA . ILE A 1 146 ? 8.113 6.742 -3.390 1.00 93.50 146 ILE A CA 1
ATOM 1165 C C . ILE A 1 146 ? 8.408 6.638 -4.886 1.00 93.50 146 ILE A C 1
ATOM 1167 O O . ILE A 1 146 ? 8.709 5.547 -5.376 1.00 93.50 146 ILE A O 1
ATOM 1171 N N . LYS A 1 147 ? 8.360 7.756 -5.623 1.00 91.38 147 LYS A N 1
ATOM 1172 C CA . LYS A 1 147 ? 8.705 7.767 -7.054 1.00 91.38 147 LYS A CA 1
ATOM 1173 C C . LYS A 1 147 ? 10.128 7.272 -7.271 1.00 91.38 147 LYS A C 1
ATOM 1175 O O . LYS A 1 147 ? 10.339 6.446 -8.151 1.00 91.38 147 LYS A O 1
ATOM 1180 N N . ASP A 1 148 ? 11.077 7.711 -6.455 1.00 89.94 148 ASP A N 1
ATOM 1181 C CA . ASP A 1 148 ? 12.473 7.296 -6.542 1.00 89.94 148 ASP A CA 1
ATOM 1182 C C . ASP A 1 148 ? 12.652 5.816 -6.206 1.00 89.94 148 ASP A C 1
ATOM 1184 O O . ASP A 1 148 ? 13.376 5.115 -6.908 1.00 89.94 148 ASP A O 1
ATOM 1188 N N . ALA A 1 149 ? 11.931 5.290 -5.212 1.00 89.44 149 ALA A N 1
ATOM 1189 C CA . ALA A 1 149 ? 11.929 3.854 -4.920 1.00 89.44 149 ALA A CA 1
ATOM 1190 C C . ALA A 1 149 ? 11.319 2.999 -6.056 1.00 89.44 149 ALA A C 1
ATOM 1192 O O . ALA A 1 149 ? 11.698 1.840 -6.253 1.00 89.44 149 ALA A O 1
ATOM 1193 N N . LEU A 1 150 ? 10.366 3.552 -6.811 1.00 90.50 150 LEU A N 1
ATOM 1194 C CA . LEU A 1 150 ? 9.696 2.878 -7.927 1.00 90.50 150 LEU A CA 1
ATOM 1195 C C . LEU A 1 150 ? 10.394 3.093 -9.279 1.00 90.50 150 LEU A C 1
ATOM 1197 O O . LEU A 1 150 ? 10.125 2.341 -10.220 1.00 90.50 150 LEU A O 1
ATOM 1201 N N . ARG A 1 151 ? 11.290 4.077 -9.391 1.00 87.00 151 ARG A N 1
ATOM 1202 C CA . ARG A 1 151 ? 12.041 4.378 -10.612 1.00 87.00 151 ARG A CA 1
ATOM 1203 C C . ARG A 1 151 ? 12.995 3.247 -10.996 1.00 87.00 151 ARG A C 1
ATOM 1205 O O . ARG A 1 151 ? 13.288 2.311 -10.247 1.00 87.00 151 ARG A O 1
ATOM 1212 N N . GLU A 1 152 ? 13.409 3.332 -12.248 1.00 76.25 152 GLU A N 1
ATOM 1213 C CA . GLU A 1 152 ? 14.442 2.495 -12.831 1.00 76.25 152 GLU A CA 1
ATOM 1214 C C . GLU A 1 152 ? 15.791 2.737 -12.157 1.00 76.25 152 GLU A C 1
ATOM 1216 O O . GLU A 1 152 ? 16.136 3.871 -11.837 1.00 76.25 152 GLU A O 1
ATOM 1221 N N . GLU A 1 153 ? 16.551 1.663 -11.960 1.00 67.81 153 GLU A N 1
ATOM 1222 C CA . GLU A 1 153 ? 17.907 1.740 -11.421 1.00 67.81 153 GLU A CA 1
ATOM 1223 C C . GLU A 1 153 ? 18.885 1.136 -12.426 1.00 67.81 153 GLU A C 1
ATOM 1225 O O . GLU A 1 153 ? 18.805 -0.053 -12.759 1.00 67.81 153 GLU A O 1
ATOM 1230 N N . GLU A 1 154 ? 19.856 1.923 -12.873 1.00 57.34 154 GLU A N 1
ATOM 1231 C CA . GLU A 1 154 ? 21.007 1.392 -13.593 1.00 57.34 154 GLU A CA 1
ATOM 1232 C C . GLU A 1 154 ? 22.025 0.866 -12.585 1.00 57.34 154 GLU A C 1
ATOM 1234 O O . GLU A 1 154 ? 22.600 1.610 -11.795 1.00 57.34 154 GLU A O 1
ATOM 1239 N N . ASN A 1 155 ? 22.234 -0.449 -12.582 1.00 49.44 155 ASN A N 1
ATOM 1240 C CA . ASN A 1 155 ? 23.215 -1.080 -11.716 1.00 49.44 155 ASN A CA 1
ATOM 1241 C C . ASN A 1 155 ? 24.441 -1.485 -12.538 1.00 49.44 155 ASN A C 1
ATOM 1243 O O . ASN A 1 155 ? 24.374 -2.351 -13.416 1.00 49.44 155 ASN A O 1
ATOM 1247 N N . HIS A 1 156 ? 25.590 -0.895 -12.209 1.00 42.75 156 HIS A N 1
ATOM 1248 C CA . HIS A 1 156 ? 26.888 -1.346 -12.699 1.00 42.75 156 HIS A CA 1
ATOM 1249 C C . HIS A 1 156 ? 27.397 -2.475 -11.805 1.00 42.75 156 HIS A C 1
ATOM 1251 O O . HIS A 1 156 ? 27.701 -2.261 -10.632 1.00 42.75 156 HIS A O 1
ATOM 1257 N N . THR A 1 157 ? 27.520 -3.689 -12.345 1.00 51.53 157 THR A N 1
ATOM 1258 C CA . THR A 1 157 ? 28.173 -4.785 -11.613 1.00 51.53 157 THR A CA 1
ATOM 1259 C C . THR A 1 157 ? 29.570 -5.019 -12.167 1.00 51.53 157 THR A C 1
ATOM 1261 O O . THR A 1 157 ? 29.747 -5.190 -13.372 1.00 51.53 157 THR A O 1
ATOM 1264 N N . LYS A 1 158 ? 30.569 -5.051 -11.273 1.00 44.09 158 LYS A N 1
ATOM 1265 C CA . LYS A 1 158 ? 32.000 -5.171 -11.614 1.00 44.09 158 LYS A CA 1
ATOM 1266 C C . LYS A 1 158 ? 32.359 -6.434 -12.414 1.00 44.09 158 LYS A C 1
ATOM 1268 O O . LYS A 1 158 ? 33.445 -6.499 -12.968 1.00 44.09 158 LYS A O 1
ATOM 1273 N N . THR A 1 159 ? 31.474 -7.427 -12.483 1.00 56.06 159 THR A N 1
ATOM 1274 C CA . THR A 1 159 ? 31.747 -8.735 -13.099 1.00 56.06 159 THR A CA 1
ATOM 1275 C C . THR A 1 159 ? 30.780 -9.122 -14.219 1.00 56.06 159 THR A C 1
ATOM 1277 O O . THR A 1 159 ? 30.948 -10.192 -14.800 1.00 56.06 159 THR A O 1
ATOM 1280 N N . ARG A 1 160 ? 29.753 -8.313 -14.539 1.00 45.53 160 ARG A N 1
ATOM 1281 C CA . ARG A 1 160 ? 28.685 -8.757 -15.461 1.00 45.53 160 ARG A CA 1
ATOM 1282 C C . ARG A 1 160 ? 28.025 -7.670 -16.323 1.00 45.53 160 ARG A C 1
ATOM 1284 O O . ARG A 1 160 ? 26.917 -7.885 -16.807 1.00 45.53 160 ARG A O 1
ATOM 1291 N N . GLY A 1 161 ? 28.697 -6.537 -16.542 1.00 60.03 161 GLY A N 1
ATOM 1292 C CA . GLY A 1 161 ? 28.243 -5.473 -17.453 1.00 60.03 161 GLY A CA 1
ATOM 1293 C C . GLY A 1 161 ? 27.112 -4.585 -16.908 1.00 60.03 161 GLY A C 1
ATOM 1294 O O . GLY A 1 161 ? 26.804 -4.613 -15.711 1.00 60.03 161 GLY A O 1
ATOM 1295 N N . HIS A 1 162 ? 26.518 -3.771 -17.795 1.00 55.09 162 HIS A N 1
ATOM 1296 C CA . HIS A 1 162 ? 25.397 -2.872 -17.491 1.00 55.09 162 HIS A CA 1
ATOM 1297 C C . HIS A 1 162 ? 24.115 -3.678 -17.275 1.00 55.09 162 HIS A C 1
ATOM 1299 O O . HIS A 1 162 ? 23.623 -4.335 -18.194 1.00 55.09 162 HIS A O 1
ATOM 1305 N N . ARG A 1 163 ? 23.552 -3.625 -16.065 1.00 61.69 163 ARG A N 1
ATOM 1306 C CA . ARG A 1 163 ? 22.261 -4.240 -15.764 1.00 61.69 163 ARG A CA 1
ATOM 1307 C C . ARG A 1 163 ? 21.248 -3.145 -15.459 1.00 61.69 163 ARG A C 1
ATOM 1309 O O . ARG A 1 163 ? 21.317 -2.499 -14.418 1.00 61.69 163 ARG A O 1
ATOM 1316 N N . ARG A 1 164 ? 20.291 -2.961 -16.362 1.00 69.06 164 ARG A N 1
ATOM 1317 C CA . ARG A 1 164 ? 19.168 -2.039 -16.189 1.00 69.06 164 ARG A CA 1
ATOM 1318 C C . ARG A 1 164 ? 18.060 -2.751 -15.405 1.00 69.06 164 ARG A C 1
ATOM 1320 O O . ARG A 1 164 ? 17.541 -3.772 -15.862 1.00 69.06 164 ARG A O 1
ATOM 1327 N N . ASN A 1 165 ? 17.749 -2.280 -14.197 1.00 70.62 165 ASN A N 1
ATOM 1328 C CA . ASN A 1 165 ? 16.576 -2.747 -13.459 1.00 70.62 165 ASN A CA 1
ATOM 1329 C C . ASN A 1 165 ? 15.374 -1.916 -13.913 1.00 70.62 165 ASN A C 1
ATOM 1331 O O . ASN A 1 165 ? 15.351 -0.723 -13.608 1.00 70.62 165 ASN A O 1
ATOM 1335 N N . PRO A 1 166 ? 14.366 -2.524 -14.558 1.00 80.69 166 PRO A N 1
ATOM 1336 C CA . PRO A 1 166 ? 13.230 -1.777 -15.075 1.00 80.69 166 PRO A CA 1
ATOM 1337 C C . PRO A 1 166 ? 12.495 -1.041 -13.950 1.00 80.69 166 PRO A C 1
ATOM 1339 O O . PRO A 1 166 ? 12.499 -1.472 -12.789 1.00 80.69 166 PRO A O 1
ATOM 1342 N N . LYS A 1 167 ? 11.832 0.063 -14.305 1.00 87.75 167 LYS A N 1
ATOM 1343 C CA . LYS A 1 167 ? 10.915 0.766 -13.399 1.00 87.75 167 LYS A CA 1
ATOM 1344 C C . LYS A 1 167 ? 9.800 -0.164 -12.913 1.00 87.75 167 LYS A C 1
ATOM 1346 O O . LYS A 1 167 ? 9.368 -1.076 -13.624 1.00 87.75 167 LYS A O 1
ATOM 1351 N N . ALA A 1 168 ? 9.307 0.086 -11.708 1.00 91.06 168 ALA A N 1
ATOM 1352 C CA . ALA A 1 168 ? 8.095 -0.554 -11.231 1.00 91.06 168 ALA A CA 1
ATOM 1353 C C . ALA A 1 168 ? 6.874 -0.067 -12.030 1.00 91.06 168 ALA A C 1
ATOM 1355 O O . ALA A 1 168 ? 6.830 1.061 -12.528 1.00 91.06 168 ALA A O 1
ATOM 1356 N N . ARG A 1 169 ? 5.878 -0.939 -12.154 1.00 91.25 169 ARG A N 1
ATOM 1357 C CA . ARG A 1 169 ? 4.639 -0.723 -12.899 1.00 91.25 169 ARG A CA 1
ATOM 1358 C C . ARG A 1 169 ? 3.454 -0.841 -11.957 1.00 91.25 169 ARG A C 1
ATOM 1360 O O . ARG A 1 169 ? 3.447 -1.724 -11.100 1.00 91.25 169 ARG A O 1
ATOM 1367 N N . ALA A 1 170 ? 2.469 0.038 -12.127 1.00 92.44 170 ALA A N 1
ATOM 1368 C CA . ALA A 1 170 ? 1.210 -0.054 -11.402 1.00 92.44 170 ALA A CA 1
ATOM 1369 C C . ALA A 1 170 ? 0.497 -1.364 -11.768 1.00 92.44 170 ALA A C 1
ATOM 1371 O O . ALA A 1 170 ? 0.449 -1.751 -12.937 1.00 92.44 170 ALA A O 1
ATOM 1372 N N . LEU A 1 171 ? -0.001 -2.051 -10.747 1.00 91.44 171 LEU A N 1
ATOM 1373 C CA . LEU A 1 171 ? -0.748 -3.301 -10.851 1.00 91.44 171 LEU A CA 1
ATOM 1374 C C . LEU A 1 171 ? -2.223 -3.096 -10.512 1.00 91.44 171 LEU A C 1
ATOM 1376 O O . LEU A 1 171 ? -3.082 -3.729 -11.114 1.00 91.44 171 LEU A O 1
ATOM 1380 N N . GLY A 1 172 ? -2.499 -2.230 -9.541 1.00 93.50 172 GLY A N 1
ATOM 1381 C CA . GLY A 1 172 ? -3.851 -1.935 -9.108 1.00 93.50 172 GLY A CA 1
ATOM 1382 C C . GLY A 1 172 ? -3.885 -0.870 -8.027 1.00 93.50 172 GLY A C 1
ATOM 1383 O O . GLY A 1 172 ? -2.866 -0.537 -7.422 1.00 93.50 172 GLY A O 1
ATOM 1384 N N . GLU A 1 173 ? -5.079 -0.362 -7.795 1.00 95.81 173 GLU A N 1
ATOM 1385 C CA . GLU A 1 173 ? -5.393 0.701 -6.850 1.00 95.81 173 GLU A CA 1
ATOM 1386 C C . GLU A 1 173 ? -6.720 0.369 -6.186 1.00 95.81 173 GLU A C 1
ATOM 1388 O O . GLU A 1 173 ? -7.572 -0.292 -6.786 1.00 95.81 173 GLU A O 1
ATOM 1393 N N . GLY A 1 174 ? -6.901 0.809 -4.951 1.00 96.88 174 GLY A N 1
ATOM 1394 C CA . GLY A 1 174 ? -8.196 0.777 -4.309 1.00 96.88 174 GLY A CA 1
ATOM 1395 C C . GLY A 1 174 ? -8.147 1.306 -2.892 1.00 96.88 174 GLY A C 1
ATOM 1396 O O . GLY A 1 174 ? -7.228 2.021 -2.503 1.00 96.88 174 GLY A O 1
ATOM 1397 N N . VAL A 1 175 ? -9.124 0.895 -2.095 1.00 97.56 175 VAL A N 1
ATOM 1398 C CA . VAL A 1 175 ? -9.267 1.323 -0.701 1.00 97.56 175 VAL A CA 1
ATOM 1399 C C . VAL A 1 175 ? -9.033 0.160 0.249 1.00 97.56 175 VAL A C 1
ATOM 1401 O O . VAL A 1 175 ? -9.368 -0.989 -0.060 1.00 97.56 175 VAL A O 1
ATOM 1404 N N . TYR A 1 176 ? -8.484 0.448 1.425 1.00 97.50 176 TYR A N 1
ATOM 1405 C CA . TYR A 1 176 ? -8.233 -0.544 2.463 1.00 97.50 176 TYR A CA 1
ATOM 1406 C C . TYR A 1 176 ? -8.784 -0.139 3.828 1.00 97.50 176 TYR A C 1
ATOM 1408 O O . TYR A 1 176 ? -9.085 1.022 4.114 1.00 97.50 176 TYR A O 1
ATOM 1416 N N . ARG A 1 177 ? -8.905 -1.149 4.689 1.00 97.06 177 ARG A N 1
ATOM 1417 C CA . ARG A 1 177 ? -9.149 -1.017 6.121 1.00 97.06 177 ARG A CA 1
ATOM 1418 C C . ARG A 1 177 ? -8.250 -1.965 6.892 1.00 97.06 177 ARG A C 1
ATOM 1420 O O . ARG A 1 177 ? -8.097 -3.127 6.509 1.00 97.06 177 ARG A O 1
ATOM 1427 N N . ILE A 1 178 ? -7.723 -1.479 8.007 1.00 95.75 178 ILE A N 1
ATOM 1428 C CA . ILE A 1 178 ? -7.103 -2.317 9.030 1.00 95.75 178 ILE A CA 1
ATOM 1429 C C . ILE A 1 178 ? -8.142 -2.545 10.121 1.00 95.75 178 ILE A C 1
ATOM 1431 O O . ILE A 1 178 ? -8.690 -1.594 10.676 1.00 95.75 178 ILE A O 1
ATOM 1435 N N . LEU A 1 179 ? -8.447 -3.808 10.395 1.00 94.56 179 LEU A N 1
ATOM 1436 C CA . LEU A 1 179 ? -9.456 -4.224 11.363 1.00 94.56 179 LEU A CA 1
ATOM 1437 C C . LEU A 1 179 ? -8.787 -5.005 12.483 1.00 94.56 179 LEU A C 1
ATOM 1439 O O . LEU A 1 179 ? -8.061 -5.954 12.208 1.00 94.56 179 LEU A O 1
ATOM 1443 N N . ARG A 1 180 ? -9.089 -4.671 13.730 1.00 93.25 180 ARG A N 1
ATOM 1444 C CA . ARG A 1 180 ? -8.768 -5.488 14.897 1.00 93.25 180 ARG A CA 1
ATOM 1445 C C . ARG A 1 180 ? -9.981 -6.337 15.238 1.00 93.25 180 ARG A C 1
ATOM 1447 O O . ARG A 1 180 ? -11.079 -5.812 15.397 1.00 93.25 180 ARG A O 1
ATOM 1454 N N . HIS A 1 181 ? -9.773 -7.642 15.323 1.00 89.19 181 HIS A N 1
ATOM 1455 C CA . HIS A 1 181 ? -10.795 -8.613 15.683 1.00 89.19 181 HIS A CA 1
ATOM 1456 C C . HIS A 1 181 ? -10.324 -9.412 16.898 1.00 89.19 181 HIS A C 1
ATOM 1458 O O . HIS A 1 181 ? -9.200 -9.923 16.932 1.00 89.19 181 HIS A O 1
ATOM 1464 N N . GLU A 1 182 ? -11.193 -9.514 17.898 1.00 85.81 182 GLU A N 1
ATOM 1465 C CA . GLU A 1 182 ? -10.975 -10.339 19.080 1.00 85.81 182 GLU A CA 1
ATOM 1466 C C . GLU A 1 182 ? -11.905 -11.554 19.052 1.00 85.81 182 GLU A C 1
ATOM 1468 O O . GLU A 1 182 ? -13.128 -11.426 19.013 1.00 85.81 182 GLU A O 1
ATOM 1473 N N . TYR A 1 183 ? -11.314 -12.749 19.059 1.00 82.12 183 TYR A N 1
ATOM 1474 C CA . TYR A 1 183 ? -12.055 -14.008 19.092 1.00 82.12 183 TYR A CA 1
ATOM 1475 C C . TYR A 1 183 ? -11.360 -15.004 20.014 1.00 82.12 183 TYR A C 1
ATOM 1477 O O . TYR A 1 183 ? -10.162 -15.246 19.870 1.00 82.12 183 TYR A O 1
ATOM 1485 N N . ASN A 1 184 ? -12.101 -15.601 20.951 1.00 83.31 184 ASN A N 1
ATOM 1486 C CA . ASN A 1 184 ? -11.576 -16.545 21.947 1.00 83.31 184 ASN A CA 1
ATOM 1487 C C . ASN A 1 184 ? -10.314 -16.022 22.671 1.00 83.31 184 ASN A C 1
ATOM 1489 O O . ASN A 1 184 ? -9.311 -16.733 22.753 1.00 83.31 184 ASN A O 1
ATOM 1493 N N . ASN A 1 185 ? -10.344 -14.767 23.141 1.00 82.12 185 ASN A N 1
ATOM 1494 C CA . ASN A 1 185 ? -9.223 -14.056 23.781 1.00 82.12 185 ASN A CA 1
ATOM 1495 C C . ASN A 1 185 ? -7.948 -13.968 22.917 1.00 82.12 185 ASN A C 1
ATOM 1497 O O . ASN A 1 185 ? -6.844 -13.788 23.432 1.00 82.12 185 ASN A O 1
ATOM 1501 N N . LYS A 1 186 ? -8.072 -14.122 21.592 1.00 86.00 186 LYS A N 1
ATOM 1502 C CA . LYS A 1 186 ? -6.982 -13.924 20.635 1.00 86.00 186 LYS A CA 1
ATOM 1503 C C . LYS A 1 186 ? -7.268 -12.699 19.786 1.00 86.00 186 LYS A C 1
ATOM 1505 O O . LYS A 1 186 ? -8.213 -12.674 18.993 1.00 86.00 186 LYS A O 1
ATOM 1510 N N . MET A 1 187 ? -6.402 -11.706 19.928 1.00 88.19 187 MET A N 1
ATOM 1511 C CA . MET A 1 187 ? -6.417 -10.505 19.110 1.00 88.19 187 MET A CA 1
ATOM 1512 C C . MET A 1 187 ? -5.664 -10.758 17.806 1.00 88.19 187 MET A C 1
ATOM 1514 O O . MET A 1 187 ? -4.557 -11.300 17.804 1.00 88.19 187 MET A O 1
ATOM 1518 N N . HIS A 1 188 ? -6.279 -10.386 16.692 1.00 89.88 188 HIS A N 1
ATOM 1519 C CA . HIS A 1 188 ? -5.652 -10.446 15.383 1.00 89.88 188 HIS A CA 1
ATOM 1520 C C . HIS A 1 188 ? -6.101 -9.271 14.521 1.00 89.88 188 HIS A C 1
ATOM 1522 O O . HIS A 1 188 ? -7.221 -8.771 14.647 1.00 89.88 188 HIS A O 1
ATOM 1528 N N . THR A 1 189 ? -5.206 -8.845 13.636 1.00 91.69 189 THR A N 1
ATOM 1529 C CA . THR A 1 189 ? -5.428 -7.709 12.748 1.00 91.69 189 THR A CA 1
ATOM 1530 C C . THR A 1 189 ? -5.570 -8.193 11.311 1.00 91.69 189 THR A C 1
ATOM 1532 O O . THR A 1 189 ? -4.761 -8.990 10.834 1.00 91.69 189 THR A O 1
ATOM 1535 N N . HIS A 1 190 ? -6.589 -7.703 10.612 1.00 92.00 190 HIS A N 1
ATOM 1536 C CA . HIS A 1 190 ? -6.832 -7.966 9.197 1.00 92.00 190 HIS A CA 1
ATOM 1537 C C . HIS A 1 190 ? -6.561 -6.715 8.376 1.00 92.00 190 HIS A C 1
ATOM 1539 O O . HIS A 1 190 ? -7.069 -5.645 8.702 1.00 92.00 190 HIS A O 1
ATOM 1545 N N . LEU A 1 191 ? -5.831 -6.868 7.273 1.00 93.44 191 LEU A N 1
ATOM 1546 C CA . LEU A 1 191 ? -5.826 -5.902 6.180 1.00 93.44 191 LEU A CA 1
ATOM 1547 C C . LEU A 1 191 ? -6.856 -6.360 5.146 1.00 93.44 191 LEU A C 1
ATOM 1549 O O . LEU A 1 191 ? -6.668 -7.389 4.497 1.00 93.44 191 LEU A O 1
ATOM 1553 N N . VAL A 1 192 ? -7.934 -5.599 4.994 1.00 94.38 192 VAL A N 1
ATOM 1554 C CA . VAL A 1 192 ? -8.978 -5.846 3.993 1.00 94.38 192 VAL A CA 1
ATOM 1555 C C . VAL A 1 192 ? -8.913 -4.738 2.960 1.00 94.38 192 VAL A C 1
ATOM 1557 O O . VAL A 1 192 ? -8.803 -3.573 3.327 1.00 94.38 192 VAL A O 1
ATOM 1560 N N . TYR A 1 193 ? -9.001 -5.077 1.679 1.00 94.50 193 TYR A N 1
ATOM 1561 C CA . TYR A 1 193 ? -9.006 -4.093 0.604 1.00 94.50 193 TYR A CA 1
ATOM 1562 C C . TYR A 1 193 ? -10.007 -4.459 -0.485 1.00 94.50 193 TYR A C 1
ATOM 1564 O O . TYR A 1 193 ? -10.420 -5.613 -0.616 1.00 94.50 193 TYR A O 1
ATOM 1572 N N . LYS A 1 194 ? -10.378 -3.456 -1.275 1.00 94.44 194 LYS A N 1
ATOM 1573 C CA . LYS A 1 194 ? -11.165 -3.607 -2.495 1.00 94.44 194 LYS A CA 1
ATOM 1574 C C . LYS A 1 194 ? -10.464 -2.835 -3.604 1.00 94.44 194 LYS A C 1
ATOM 1576 O O . LYS A 1 194 ? -10.215 -1.648 -3.432 1.00 94.44 194 LYS A O 1
ATOM 1581 N N . LEU A 1 195 ? -10.166 -3.510 -4.714 1.00 93.44 195 LEU A N 1
ATOM 1582 C CA . LEU A 1 195 ? -9.605 -2.867 -5.900 1.00 93.44 195 LEU A CA 1
ATOM 1583 C C . LEU A 1 195 ? -10.668 -2.014 -6.599 1.00 93.44 195 LEU A C 1
ATOM 1585 O O . LEU A 1 195 ? -11.805 -2.451 -6.792 1.00 93.44 195 LEU A O 1
ATOM 1589 N N . GLU A 1 196 ? -10.266 -0.815 -6.984 1.00 91.38 196 GLU A N 1
ATOM 1590 C CA . GLU A 1 196 ? -10.988 0.092 -7.873 1.00 91.38 196 GLU A CA 1
ATOM 1591 C C . GLU A 1 196 ? -10.402 0.027 -9.286 1.00 91.38 196 GLU A C 1
ATOM 1593 O O . GLU A 1 196 ? -11.153 0.043 -10.264 1.00 91.38 196 GLU A O 1
ATOM 1598 N N . LEU A 1 197 ? -9.078 -0.152 -9.391 1.00 88.62 197 LEU A N 1
ATOM 1599 C CA . LEU A 1 197 ? -8.372 -0.409 -10.642 1.00 88.62 197 LEU A CA 1
ATOM 1600 C C . LEU A 1 197 ? -7.513 -1.688 -10.559 1.00 88.62 197 LEU A C 1
ATOM 1602 O O . LEU A 1 197 ? -6.879 -1.934 -9.530 1.00 88.62 197 LEU A O 1
ATOM 1606 N N . PRO A 1 198 ? -7.433 -2.478 -11.646 1.00 81.44 198 PRO A N 1
ATOM 1607 C CA . PRO A 1 198 ? -8.314 -2.402 -12.813 1.00 81.44 198 PRO A CA 1
ATOM 1608 C C . PRO A 1 198 ? -9.770 -2.670 -12.400 1.00 81.44 198 PRO A C 1
ATOM 1610 O O . PRO A 1 198 ? -10.025 -3.474 -11.503 1.00 81.44 198 PRO A O 1
ATOM 1613 N N . SER A 1 199 ? -10.733 -1.988 -13.028 1.00 70.25 199 SER A N 1
ATOM 1614 C CA . SER A 1 199 ? -12.143 -2.227 -12.711 1.00 70.25 199 SER A CA 1
ATOM 1615 C C . SER A 1 199 ? -12.501 -3.677 -13.051 1.00 70.25 199 SER A C 1
ATOM 1617 O O . SER A 1 199 ? -12.066 -4.206 -14.080 1.00 70.25 199 SER A O 1
ATOM 1619 N N . THR A 1 200 ? -13.319 -4.333 -12.222 1.00 63.72 200 THR A N 1
ATOM 1620 C CA . THR A 1 200 ? -13.756 -5.727 -12.456 1.00 63.72 200 THR A CA 1
ATOM 1621 C C . THR A 1 200 ? -14.485 -5.916 -13.792 1.00 63.72 200 THR A C 1
ATOM 1623 O O . THR A 1 200 ? -14.615 -7.036 -14.286 1.00 63.72 200 THR A O 1
ATOM 1626 N N . ASP A 1 201 ? -14.943 -4.824 -14.404 1.00 58.84 201 ASP A N 1
ATOM 1627 C CA . ASP A 1 201 ? -15.575 -4.820 -15.721 1.00 58.84 201 ASP A CA 1
ATOM 1628 C C . ASP A 1 201 ? -14.574 -5.005 -16.868 1.00 58.84 201 ASP A C 1
ATOM 1630 O O . ASP A 1 201 ? -14.938 -5.531 -17.921 1.00 58.84 201 ASP A O 1
ATOM 1634 N N . THR A 1 202 ? -13.298 -4.674 -16.659 1.00 51.94 202 THR A N 1
ATOM 1635 C CA . THR A 1 202 ? -12.256 -4.832 -17.684 1.00 51.94 202 THR A CA 1
ATOM 1636 C C . THR A 1 202 ? -11.999 -6.315 -17.982 1.00 51.94 202 THR A C 1
ATOM 1638 O O . THR A 1 202 ? -11.898 -6.695 -19.144 1.00 51.94 202 THR A O 1
ATOM 1641 N N . GLU A 1 203 ? -12.025 -7.197 -16.973 1.00 49.75 203 GLU A N 1
ATOM 1642 C CA . GLU A 1 203 ? -11.945 -8.656 -17.184 1.00 49.75 203 GLU A CA 1
ATOM 1643 C C . GLU A 1 203 ? -13.161 -9.222 -17.944 1.00 49.75 203 GLU A C 1
ATOM 1645 O O . GLU A 1 203 ? -13.035 -10.195 -18.695 1.00 49.75 203 GLU A O 1
ATOM 1650 N N . ARG A 1 204 ? -14.347 -8.611 -17.790 1.00 43.16 204 ARG A N 1
ATOM 1651 C CA . ARG A 1 204 ? -15.556 -8.995 -18.541 1.00 43.16 204 ARG A CA 1
ATOM 1652 C C . ARG A 1 204 ? -15.505 -8.523 -19.993 1.00 43.16 204 ARG A C 1
ATOM 1654 O O . ARG A 1 204 ? -15.984 -9.247 -20.865 1.00 43.16 204 ARG A O 1
ATOM 1661 N N . ALA A 1 205 ? -14.913 -7.360 -20.261 1.00 44.66 205 ALA A N 1
ATOM 1662 C CA . ALA A 1 205 ? -14.727 -6.850 -21.618 1.00 44.66 205 ALA A CA 1
ATOM 1663 C C . ALA A 1 205 ? -13.779 -7.748 -22.433 1.00 44.66 205 ALA A C 1
ATOM 1665 O O . ALA A 1 205 ? -14.103 -8.111 -23.564 1.00 44.66 205 ALA A O 1
ATOM 1666 N N . THR A 1 206 ? -12.678 -8.217 -21.837 1.00 47.62 206 THR A N 1
ATOM 1667 C CA . THR A 1 206 ? -11.722 -9.106 -22.523 1.00 47.62 206 THR A CA 1
ATOM 1668 C C . THR A 1 206 ? -12.309 -10.491 -22.818 1.00 47.62 206 THR A C 1
ATOM 1670 O O . THR A 1 206 ? -12.004 -11.075 -23.853 1.00 47.62 206 THR A O 1
ATOM 1673 N N . ARG A 1 207 ? -13.208 -11.009 -21.965 1.00 46.44 207 ARG A N 1
ATOM 1674 C CA . ARG A 1 207 ? -13.923 -12.279 -22.218 1.00 46.44 207 ARG A CA 1
ATOM 1675 C C . ARG A 1 207 ? -15.034 -12.172 -23.266 1.00 46.44 207 ARG A C 1
ATOM 1677 O O . ARG A 1 207 ? -15.377 -13.183 -23.867 1.00 46.44 207 ARG A O 1
ATOM 1684 N N . ARG A 1 208 ? -15.594 -10.981 -23.499 1.00 44.84 208 ARG A N 1
ATOM 1685 C CA . ARG A 1 208 ? -16.606 -10.753 -24.548 1.00 44.84 208 ARG A CA 1
ATOM 1686 C C . ARG A 1 208 ? -16.010 -10.519 -25.936 1.00 44.84 208 ARG A C 1
ATOM 1688 O O . ARG A 1 208 ? -16.721 -10.698 -26.908 1.00 44.84 208 ARG A O 1
ATOM 1695 N N . ALA A 1 209 ? -14.730 -10.163 -26.035 1.00 47.12 209 ALA A N 1
ATOM 1696 C CA . ALA A 1 209 ? -14.043 -9.964 -27.314 1.00 47.12 209 ALA A CA 1
ATOM 1697 C C . ALA A 1 209 ? -13.477 -11.262 -27.937 1.00 47.12 209 ALA A C 1
ATOM 1699 O O . ALA A 1 209 ? -12.832 -11.206 -28.979 1.00 47.12 209 ALA A O 1
ATOM 1700 N N . GLN A 1 210 ? -13.682 -12.420 -27.295 1.00 47.56 210 GLN A N 1
ATOM 1701 C CA . GLN A 1 210 ? -13.224 -13.739 -27.765 1.00 47.56 210 GLN A CA 1
ATOM 1702 C C . GLN A 1 210 ? -14.378 -14.682 -28.151 1.00 47.56 210 GLN A C 1
ATOM 1704 O O . GLN A 1 210 ? -14.149 -15.879 -28.321 1.00 47.56 210 GLN A O 1
ATOM 1709 N N . HIS A 1 211 ? -15.599 -14.157 -28.280 1.00 37.97 211 HIS A N 1
ATOM 1710 C CA . HIS A 1 211 ? -16.781 -14.896 -28.723 1.00 37.97 211 HIS A CA 1
ATOM 1711 C C . HIS A 1 211 ? -17.461 -14.203 -29.896 1.00 37.97 211 HIS A C 1
ATOM 1713 O O . HIS A 1 211 ? -17.561 -12.957 -29.855 1.00 37.97 211 HIS A O 1
#

Secondary structure (DSSP, 8-state):
---------SPPPEEEEEEEEEE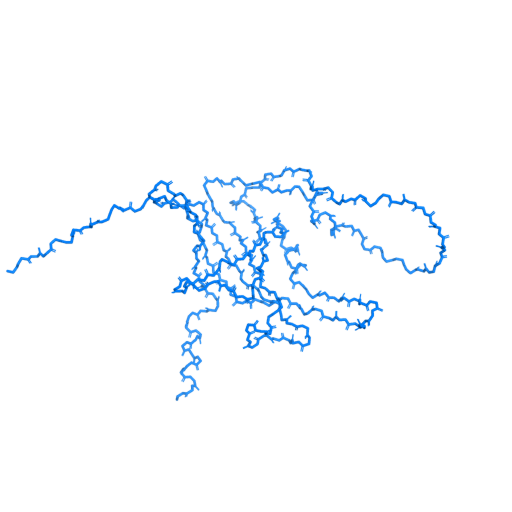EEEEEEPTT-SS-SSGGGEEEEEEEEEEEEESSSEEEEE-GGGSTTTTTSS---------------------PPPP-EEEEETTTS--EEEEEESSSSPPPTTS--PPPPEEEEEEES-HHHHHHHHS-EEEEETTTEEEEEPPPEEEEEEEEEEEEEEETTEEEEEEEEEEEES-HHHHHHHHHTT-